Protein AF-A0A7W1VS12-F1 (afdb_monomer_lite)

Foldseek 3Di:
DQDAAEFEDPPQAAQRRVVSVLVVLLVLQVLQPDDFAAEEEDQLQNPNVQSNQVSDPPPHAYEYEDQLQAACADDPPGQGGSPSRPVQDDHDHDPRYHYFHRQCVVGVLVVCVVGVAAAREYEYERFAAVRLLSCCVRRVVSQAQFRKYKYQAQDDDPPSCHGNVVSVVVSCVVQQWDKDFHYDHNSRNMTMMGIHHRDD

Sequence (200 aa):
MHTVQMFATPNATPRNDKEGRNAMLDFALQQCGQPGLYLEFGVHQGGSINHISKQLPEGKIIHGFDSFEGLPDKWLFGRGAGHFSTGGQLPPVGDNVRLYKGWFSDTLPGFLAENPEPFSFVHIDCDLYVSTKQILDLAGDRLKAGTIIVFDEYFNYPGWEQHEYRAFKEFIAVTNRSYEYIGCAPRHFSVAVRLGDSGC

Structure (mmCIF, N/CA/C/O backbone):
data_AF-A0A7W1VS12-F1
#
_entry.id   AF-A0A7W1VS12-F1
#
loop_
_atom_site.group_PDB
_atom_site.id
_atom_site.type_symbol
_atom_site.label_atom_id
_atom_site.label_alt_id
_atom_site.label_comp_id
_atom_site.label_asym_id
_atom_site.label_entity_id
_atom_site.label_seq_id
_atom_site.pdbx_PDB_ins_code
_atom_site.Cartn_x
_atom_site.Cartn_y
_atom_site.Cartn_z
_atom_site.occupancy
_atom_site.B_iso_or_equiv
_atom_site.auth_seq_id
_atom_site.auth_comp_id
_atom_site.auth_asym_id
_atom_site.auth_atom_id
_atom_site.pdbx_PDB_model_num
ATOM 1 N N . MET A 1 1 ? -7.482 23.793 8.524 1.00 46.62 1 MET A N 1
ATOM 2 C CA . MET A 1 1 ? -6.591 23.354 7.433 1.00 46.62 1 MET A CA 1
ATOM 3 C C . MET A 1 1 ? -5.636 22.349 8.036 1.00 46.62 1 MET A C 1
ATOM 5 O O . MET A 1 1 ? -4.851 22.741 8.889 1.00 46.62 1 MET A O 1
ATOM 9 N N . HIS A 1 2 ? -5.770 21.070 7.702 1.00 62.59 2 HIS A N 1
ATOM 10 C CA . HIS A 1 2 ? -4.728 20.105 8.028 1.00 62.59 2 HIS A CA 1
ATOM 11 C C . HIS A 1 2 ? -3.614 20.249 6.992 1.00 62.59 2 HIS A C 1
ATOM 13 O O . HIS A 1 2 ? -3.878 20.358 5.794 1.00 62.59 2 HIS A O 1
ATOM 19 N N . THR A 1 3 ? -2.383 20.381 7.473 1.00 82.44 3 THR A N 1
ATOM 20 C CA . THR A 1 3 ? -1.202 20.562 6.631 1.00 82.44 3 THR A CA 1
ATOM 21 C C . THR A 1 3 ? -0.678 19.188 6.245 1.00 82.44 3 THR A C 1
ATOM 23 O O . THR A 1 3 ? -0.397 18.381 7.128 1.00 82.44 3 THR A O 1
ATOM 26 N N . VAL A 1 4 ? -0.516 18.934 4.945 1.00 92.56 4 VAL A N 1
ATOM 27 C CA . VAL A 1 4 ? 0.162 17.726 4.454 1.00 92.56 4 VAL A CA 1
ATOM 28 C C . VAL A 1 4 ? 1.615 17.760 4.923 1.00 92.56 4 VAL A C 1
ATOM 30 O O . VAL A 1 4 ? 2.337 18.714 4.618 1.00 92.56 4 VAL A O 1
ATOM 33 N N . GLN A 1 5 ? 2.059 16.739 5.656 1.00 95.50 5 GLN A N 1
ATOM 34 C CA . GLN A 1 5 ? 3.439 16.680 6.129 1.00 95.50 5 GLN A CA 1
ATOM 35 C C . GLN A 1 5 ? 4.382 16.231 5.005 1.00 95.50 5 GLN A C 1
ATOM 37 O O . GLN A 1 5 ? 4.168 15.198 4.374 1.00 95.50 5 GLN A O 1
ATOM 42 N N . MET A 1 6 ? 5.433 17.009 4.743 1.00 95.50 6 MET A N 1
ATOM 43 C CA . MET A 1 6 ? 6.419 16.687 3.708 1.00 95.50 6 MET A CA 1
ATOM 44 C C . MET A 1 6 ? 7.640 15.989 4.303 1.00 95.50 6 MET A C 1
ATOM 46 O O . MET A 1 6 ? 8.231 16.480 5.265 1.00 95.50 6 MET A O 1
ATOM 50 N N . PHE A 1 7 ? 8.054 14.892 3.675 1.00 95.88 7 PHE A N 1
ATOM 51 C CA . PHE A 1 7 ? 9.222 14.103 4.053 1.00 95.88 7 PHE A CA 1
ATOM 52 C C . PHE A 1 7 ? 10.222 14.092 2.898 1.00 95.88 7 PHE A C 1
ATOM 54 O O . PHE A 1 7 ? 10.015 13.435 1.880 1.00 95.88 7 PHE A O 1
ATOM 61 N N . ALA A 1 8 ? 11.295 14.866 3.026 1.00 94.25 8 ALA A N 1
ATOM 62 C CA . ALA A 1 8 ? 12.338 14.934 2.011 1.00 94.25 8 ALA A CA 1
ATOM 63 C C . ALA A 1 8 ? 13.707 15.062 2.675 1.00 94.25 8 ALA A C 1
ATOM 65 O O . ALA A 1 8 ? 13.989 16.072 3.328 1.00 94.25 8 ALA A O 1
ATOM 66 N N . THR A 1 9 ? 14.573 14.073 2.477 1.00 92.50 9 THR A N 1
ATOM 67 C CA . THR A 1 9 ? 15.946 14.131 2.977 1.00 92.50 9 THR A CA 1
ATOM 68 C C . THR A 1 9 ? 16.726 15.180 2.185 1.00 92.50 9 THR A C 1
ATOM 70 O O . THR A 1 9 ? 16.630 15.223 0.951 1.00 92.50 9 THR A O 1
ATOM 73 N N . PRO A 1 10 ? 17.514 16.059 2.831 1.00 89.06 10 PRO A N 1
ATOM 74 C CA . PRO A 1 10 ? 18.373 17.006 2.127 1.00 89.06 10 PRO A CA 1
ATOM 75 C C . PRO A 1 10 ? 19.280 16.303 1.106 1.00 89.06 10 PRO A C 1
ATOM 77 O O . PRO A 1 10 ? 19.861 15.265 1.392 1.00 89.06 10 PRO A O 1
ATOM 80 N N . ASN A 1 11 ? 19.409 16.869 -0.096 1.00 87.31 11 ASN A N 1
ATOM 81 C CA . ASN A 1 11 ? 20.264 16.369 -1.187 1.00 87.31 11 ASN A CA 1
ATOM 82 C C . ASN A 1 11 ? 19.901 15.006 -1.807 1.00 87.31 11 ASN A C 1
ATOM 84 O O . ASN A 1 11 ? 20.561 14.598 -2.763 1.00 87.31 11 ASN A O 1
ATOM 88 N N . ALA A 1 12 ? 18.851 14.320 -1.346 1.00 86.06 12 ALA A N 1
ATOM 89 C CA . ALA A 1 12 ? 18.351 13.135 -2.040 1.00 86.06 12 ALA A CA 1
ATOM 90 C C . ALA A 1 12 ? 17.904 13.484 -3.471 1.00 86.06 12 ALA A C 1
ATOM 92 O O . ALA A 1 12 ? 17.263 14.520 -3.690 1.00 86.06 12 ALA A O 1
ATOM 93 N N . THR A 1 13 ? 18.242 12.625 -4.434 1.00 85.31 13 THR A N 1
ATOM 94 C CA . THR A 1 13 ? 17.805 12.754 -5.830 1.00 85.31 13 THR A CA 1
ATOM 95 C C . THR A 1 13 ? 16.409 12.144 -6.016 1.00 85.31 13 THR A C 1
ATOM 97 O O . THR A 1 13 ? 16.005 11.295 -5.216 1.00 85.31 13 THR A O 1
ATOM 100 N N . PRO A 1 14 ? 15.645 12.559 -7.047 1.00 83.50 14 PRO A N 1
ATOM 101 C CA . PRO A 1 14 ? 14.337 11.969 -7.328 1.00 83.50 14 PRO A CA 1
ATOM 102 C C . PRO A 1 14 ? 14.403 10.439 -7.465 1.00 83.50 14 PRO A C 1
ATOM 104 O O . PRO A 1 14 ? 15.346 9.909 -8.051 1.00 83.50 14 PRO A O 1
ATOM 107 N N . ARG A 1 15 ? 13.395 9.754 -6.914 1.00 82.56 15 ARG A N 1
ATOM 108 C CA . ARG A 1 15 ? 13.249 8.294 -6.754 1.00 82.56 15 ARG A CA 1
ATOM 109 C C . ARG A 1 15 ? 14.283 7.611 -5.844 1.00 82.56 15 ARG A C 1
ATOM 111 O O . ARG A 1 15 ? 14.183 6.413 -5.623 1.00 82.56 15 ARG A O 1
ATOM 118 N N . ASN A 1 16 ? 15.243 8.337 -5.266 1.00 86.19 16 ASN A N 1
ATOM 119 C CA . ASN A 1 16 ? 16.302 7.746 -4.431 1.00 86.19 16 ASN A CA 1
ATOM 120 C C . ASN A 1 16 ? 16.259 8.195 -2.962 1.00 86.19 16 ASN A C 1
ATOM 122 O O . ASN A 1 16 ? 17.216 7.974 -2.221 1.00 86.19 16 ASN A O 1
ATOM 126 N N . ASP A 1 17 ? 15.161 8.806 -2.517 1.00 92.69 17 ASP A N 1
ATOM 127 C CA . ASP A 1 17 ? 14.997 9.270 -1.137 1.00 92.69 17 ASP A CA 1
ATOM 128 C C . ASP A 1 17 ? 14.364 8.210 -0.219 1.00 92.69 17 ASP A C 1
ATOM 130 O O . ASP A 1 17 ? 13.230 8.348 0.245 1.00 92.69 17 ASP A O 1
ATOM 134 N N . LYS A 1 18 ? 15.086 7.108 0.017 1.00 91.94 18 LYS A N 1
ATOM 135 C CA . LYS A 1 18 ? 14.589 6.010 0.868 1.00 91.94 18 LYS A CA 1
ATOM 136 C C . LYS A 1 18 ? 14.370 6.440 2.318 1.00 91.94 18 LYS A C 1
ATOM 138 O O . LYS A 1 18 ? 13.469 5.926 2.971 1.00 91.94 18 LYS A O 1
ATOM 143 N N . GLU A 1 19 ? 15.186 7.361 2.820 1.00 94.88 19 GLU A N 1
ATOM 144 C CA . GLU A 1 19 ? 15.065 7.885 4.181 1.00 94.88 19 GLU A CA 1
ATOM 145 C C . GLU A 1 19 ? 13.801 8.733 4.338 1.00 94.88 19 GLU A C 1
ATOM 147 O O . GLU A 1 19 ? 13.019 8.477 5.252 1.00 94.88 19 GLU A O 1
ATOM 152 N N . GLY A 1 20 ? 13.546 9.672 3.419 1.00 96.00 20 GLY A N 1
ATOM 153 C CA . GLY A 1 20 ? 12.312 10.457 3.407 1.00 96.00 20 GLY A CA 1
ATOM 154 C C . GLY A 1 20 ? 11.071 9.573 3.276 1.00 96.00 20 GLY A C 1
ATOM 155 O O . GLY A 1 20 ? 10.100 9.748 4.011 1.00 96.00 20 GLY A O 1
ATOM 156 N N . ARG A 1 21 ? 11.126 8.555 2.412 1.00 96.00 21 ARG A N 1
ATOM 157 C CA . ARG A 1 21 ? 10.067 7.546 2.294 1.00 96.00 21 ARG A CA 1
ATOM 158 C C . ARG A 1 21 ? 9.838 6.776 3.597 1.00 96.00 21 ARG A C 1
ATOM 160 O O . ARG A 1 21 ? 8.702 6.670 4.048 1.00 96.00 21 ARG A O 1
ATOM 167 N N . ASN A 1 22 ? 10.897 6.262 4.221 1.00 97.50 22 ASN A N 1
ATOM 168 C CA . ASN A 1 22 ? 10.801 5.523 5.482 1.00 97.50 22 ASN A CA 1
ATOM 169 C C . ASN A 1 22 ? 10.252 6.398 6.616 1.00 97.50 22 ASN A C 1
ATOM 171 O O . ASN A 1 22 ? 9.401 5.943 7.371 1.00 97.50 22 ASN A O 1
ATOM 175 N N . ALA A 1 23 ? 10.665 7.665 6.690 1.00 97.88 23 ALA A N 1
ATOM 176 C CA . ALA A 1 23 ? 10.124 8.616 7.656 1.00 97.88 23 ALA A CA 1
ATOM 177 C C . ALA A 1 23 ? 8.624 8.885 7.430 1.00 97.88 23 ALA A C 1
ATOM 179 O O . ALA A 1 23 ? 7.866 9.015 8.391 1.00 97.88 23 ALA A O 1
ATOM 180 N N . MET A 1 24 ? 8.174 8.928 6.170 1.00 97.75 24 MET A N 1
ATOM 181 C CA . MET A 1 24 ? 6.748 9.028 5.850 1.00 97.75 24 MET A CA 1
ATOM 182 C C . MET A 1 24 ? 5.983 7.758 6.251 1.00 97.75 24 MET A C 1
ATOM 184 O O . MET A 1 24 ? 4.877 7.871 6.776 1.00 97.75 24 MET A O 1
ATOM 188 N N . LEU A 1 25 ? 6.551 6.565 6.033 1.00 98.38 25 LEU A N 1
ATOM 189 C CA . LEU A 1 25 ? 5.959 5.296 6.479 1.00 98.38 25 LEU A CA 1
ATOM 190 C C . LEU A 1 25 ? 5.812 5.259 8.006 1.00 98.38 25 LEU A C 1
ATOM 192 O O . LEU A 1 25 ? 4.733 4.939 8.502 1.00 98.38 25 LEU A O 1
ATOM 196 N N . ASP A 1 26 ? 6.852 5.659 8.742 1.00 98.38 26 ASP A N 1
ATOM 197 C CA . ASP A 1 26 ? 6.825 5.753 10.207 1.00 98.38 26 ASP A CA 1
ATOM 198 C C . ASP A 1 26 ? 5.709 6.692 10.677 1.00 98.38 26 ASP A C 1
ATOM 200 O O . ASP A 1 26 ? 4.908 6.344 11.546 1.00 98.38 26 ASP A O 1
ATOM 204 N N . PHE A 1 27 ? 5.615 7.871 10.057 1.00 98.19 27 PHE A N 1
ATOM 205 C CA . PHE A 1 27 ? 4.543 8.819 10.329 1.00 98.19 27 PHE A CA 1
ATOM 206 C C . PHE A 1 27 ? 3.162 8.226 10.030 1.00 98.19 27 PHE A C 1
ATOM 208 O O . PHE A 1 27 ? 2.269 8.325 10.867 1.00 98.19 27 PHE A O 1
ATOM 215 N N . ALA A 1 28 ? 2.972 7.592 8.871 1.00 98.19 28 ALA A N 1
ATOM 216 C CA . ALA A 1 28 ? 1.695 7.007 8.474 1.00 98.19 28 ALA A CA 1
ATOM 217 C C . ALA A 1 28 ? 1.238 5.908 9.451 1.00 98.19 28 ALA A C 1
ATOM 219 O O . ALA A 1 28 ? 0.069 5.871 9.838 1.00 98.19 28 ALA A O 1
ATOM 220 N N . LEU A 1 29 ? 2.162 5.069 9.928 1.00 98.00 29 LEU A N 1
ATOM 221 C CA . LEU A 1 29 ? 1.879 4.061 10.954 1.00 98.00 29 LEU A CA 1
ATOM 222 C C . LEU A 1 29 ? 1.438 4.696 12.278 1.00 98.00 29 LEU A C 1
ATOM 224 O O . LEU A 1 29 ? 0.485 4.221 12.892 1.00 98.00 29 LEU A O 1
ATOM 228 N N . GLN A 1 30 ? 2.045 5.815 12.685 1.00 96.94 30 GLN A N 1
ATOM 229 C CA . GLN A 1 30 ? 1.621 6.567 13.876 1.00 96.94 30 GLN A CA 1
ATOM 230 C C . GLN A 1 30 ? 0.220 7.183 13.735 1.00 96.94 30 GLN A C 1
ATOM 232 O O . GLN A 1 30 ? -0.421 7.478 14.741 1.00 96.94 30 GLN A O 1
ATOM 237 N N . GLN A 1 31 ? -0.275 7.373 12.506 1.00 97.44 31 GLN A N 1
ATOM 238 C CA . GLN A 1 31 ? -1.636 7.862 12.259 1.00 97.44 31 GLN A CA 1
ATOM 239 C C . GLN A 1 31 ? -2.704 6.760 12.343 1.00 97.44 31 GLN A C 1
ATOM 241 O O . GLN A 1 31 ? -3.896 7.070 12.278 1.00 97.44 31 GLN A O 1
ATOM 246 N N . CYS A 1 32 ? -2.313 5.490 12.487 1.00 96.19 32 CYS A N 1
ATOM 247 C CA . CYS A 1 32 ? -3.244 4.372 12.605 1.00 96.19 32 CYS A CA 1
ATOM 248 C C . CYS A 1 32 ? -3.904 4.367 13.992 1.00 96.19 32 CYS A C 1
ATOM 250 O O . CYS A 1 32 ? -3.292 3.973 14.982 1.00 96.19 32 CYS A O 1
ATOM 252 N N . GLY A 1 33 ? -5.164 4.803 14.069 1.00 87.25 33 GLY A N 1
ATOM 253 C CA . GLY A 1 33 ? -5.911 4.900 15.333 1.00 87.25 33 GLY A CA 1
ATOM 254 C C . GLY A 1 33 ? -6.885 3.750 15.607 1.00 87.25 33 GLY A C 1
ATOM 255 O O . GLY A 1 33 ? -7.407 3.640 16.715 1.00 87.25 33 GLY A O 1
ATOM 256 N N . GLN A 1 34 ? -7.152 2.900 14.614 1.00 87.75 34 GLN A N 1
ATOM 257 C CA . GLN A 1 34 ? -8.193 1.871 14.683 1.00 87.75 34 GLN A CA 1
ATOM 258 C C . GLN A 1 34 ? -7.621 0.449 14.706 1.00 87.75 34 GLN A C 1
ATOM 260 O O . GLN A 1 34 ? -6.615 0.180 14.038 1.00 87.75 34 GLN A O 1
ATOM 265 N N . PRO A 1 35 ? -8.267 -0.494 15.417 1.00 92.94 35 PRO A N 1
ATOM 266 C CA . PRO A 1 35 ? -7.936 -1.906 15.307 1.00 92.94 35 PRO A CA 1
ATOM 267 C C . PRO A 1 35 ? -8.106 -2.395 13.868 1.00 92.94 35 PRO A C 1
ATOM 269 O O . PRO A 1 35 ? -9.075 -2.048 13.196 1.00 92.94 35 PRO A O 1
ATOM 272 N N . GLY A 1 36 ? -7.179 -3.226 13.410 1.00 96.56 36 GLY A N 1
ATOM 273 C CA . GLY A 1 36 ? -7.251 -3.823 12.087 1.00 96.56 36 GLY A CA 1
ATOM 274 C C . GLY A 1 36 ? -5.943 -4.476 11.674 1.00 96.56 36 GLY A C 1
ATOM 275 O O . GLY A 1 36 ? -5.005 -4.590 12.472 1.00 96.56 36 GLY A O 1
ATOM 276 N N . LEU A 1 37 ? -5.921 -4.899 10.417 1.00 98.31 37 LEU A N 1
ATOM 277 C CA . LEU A 1 37 ? -4.792 -5.567 9.780 1.00 98.31 37 LEU A CA 1
ATOM 278 C C . LEU A 1 37 ? -3.805 -4.549 9.187 1.00 98.31 37 LEU A C 1
ATOM 280 O O . LEU A 1 37 ? -4.192 -3.429 8.835 1.00 98.31 37 LEU A O 1
ATOM 284 N N . TYR A 1 38 ? -2.544 -4.968 9.068 1.00 98.69 38 TYR A N 1
ATOM 285 C CA . T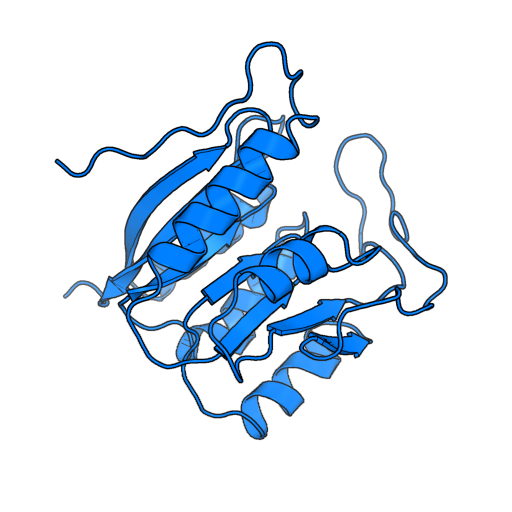YR A 1 38 ? -1.456 -4.229 8.423 1.00 98.69 38 TYR A CA 1
ATOM 286 C C . TYR A 1 38 ? -1.023 -5.004 7.183 1.00 98.69 38 TYR A C 1
ATOM 288 O O . TYR A 1 38 ? -0.701 -6.190 7.288 1.00 98.69 38 TYR A O 1
ATOM 296 N N . LEU A 1 39 ? -1.047 -4.359 6.019 1.00 98.75 39 LEU A N 1
ATOM 297 C CA . LEU A 1 39 ? -0.778 -5.017 4.744 1.00 98.75 39 LEU A CA 1
ATOM 298 C C . LEU A 1 39 ? 0.270 -4.258 3.930 1.00 98.75 39 LEU A C 1
ATOM 300 O O . LEU A 1 39 ? 0.293 -3.028 3.943 1.00 98.75 39 LEU A O 1
ATOM 304 N N . GLU A 1 40 ? 1.083 -5.001 3.185 1.00 98.81 40 GLU A N 1
ATOM 305 C CA . GLU A 1 40 ? 1.917 -4.495 2.093 1.00 98.81 40 GLU A CA 1
ATOM 306 C C . GLU A 1 40 ? 1.632 -5.296 0.815 1.00 98.81 40 GLU A C 1
ATOM 308 O O . GLU A 1 40 ? 1.571 -6.527 0.844 1.00 98.81 40 GLU A O 1
ATOM 313 N N . PHE A 1 41 ? 1.464 -4.594 -0.303 1.00 98.25 41 PHE A N 1
ATOM 314 C CA . PHE A 1 41 ? 1.280 -5.169 -1.631 1.00 98.25 41 PHE A CA 1
ATOM 315 C C . PHE A 1 41 ? 2.452 -4.772 -2.524 1.00 98.25 41 PHE A C 1
ATOM 317 O O . PHE A 1 41 ? 2.579 -3.597 -2.854 1.00 98.25 41 PHE A O 1
ATOM 324 N N . GLY A 1 42 ? 3.258 -5.754 -2.928 1.00 96.38 42 GLY A N 1
ATOM 325 C CA . GLY A 1 42 ? 4.576 -5.536 -3.524 1.00 96.38 42 GLY A CA 1
ATOM 326 C C . GLY A 1 42 ? 5.660 -5.509 -2.447 1.00 96.38 42 GLY A C 1
ATOM 327 O O . GLY A 1 42 ? 5.881 -4.507 -1.781 1.00 96.38 42 GLY A O 1
ATOM 328 N N . VAL A 1 43 ? 6.313 -6.652 -2.247 1.00 96.31 43 VAL A N 1
ATOM 329 C CA . VAL A 1 43 ? 7.303 -6.899 -1.188 1.00 96.31 43 VAL A CA 1
ATOM 330 C C . VAL A 1 43 ? 8.720 -6.970 -1.760 1.00 96.31 43 VAL A C 1
ATOM 332 O O . VAL A 1 43 ? 9.677 -6.519 -1.124 1.00 96.31 43 VAL A O 1
ATOM 335 N N . HIS A 1 44 ? 8.886 -7.554 -2.951 1.00 94.06 44 HIS A N 1
ATOM 336 C CA . HIS A 1 44 ? 10.169 -7.757 -3.623 1.00 94.06 44 HIS A CA 1
ATOM 337 C C . HIS A 1 44 ? 11.238 -8.367 -2.683 1.00 94.06 44 HIS A C 1
ATOM 339 O O . HIS A 1 44 ? 11.138 -9.525 -2.282 1.00 94.06 44 HIS A O 1
ATOM 345 N N . GLN A 1 45 ? 12.270 -7.600 -2.311 1.00 94.12 45 GLN A N 1
ATOM 346 C CA . GLN A 1 45 ? 13.365 -8.027 -1.424 1.00 94.12 45 GLN A CA 1
ATOM 347 C C . GLN A 1 45 ? 13.067 -7.822 0.074 1.00 94.12 45 GLN A C 1
ATOM 349 O O . GLN A 1 45 ? 13.944 -8.029 0.911 1.00 94.12 45 GLN A O 1
ATOM 354 N N . GLY A 1 46 ? 11.855 -7.393 0.429 1.00 96.31 46 GLY A N 1
ATOM 355 C CA . GLY A 1 46 ? 11.403 -7.234 1.810 1.00 96.31 46 GLY A CA 1
ATOM 356 C C . GLY A 1 46 ? 11.927 -5.983 2.520 1.00 96.31 46 GLY A C 1
ATOM 357 O O . GLY A 1 46 ? 11.919 -5.927 3.746 1.00 96.31 46 GLY A O 1
ATOM 358 N N . GLY A 1 47 ? 12.418 -4.977 1.792 1.00 96.81 47 GLY A N 1
ATOM 359 C CA . GLY A 1 47 ? 12.995 -3.772 2.398 1.00 96.81 47 GLY A CA 1
ATOM 360 C C . GLY A 1 47 ? 11.973 -2.935 3.177 1.00 96.81 47 GLY A C 1
ATOM 361 O O . GLY A 1 47 ? 12.211 -2.586 4.332 1.00 96.81 47 GLY A O 1
ATOM 362 N N . SER A 1 48 ? 10.835 -2.623 2.554 1.00 97.56 48 SER A N 1
ATOM 363 C CA . SER A 1 48 ? 9.719 -1.880 3.155 1.00 97.56 48 SER A CA 1
ATOM 364 C C . SER A 1 48 ? 8.982 -2.688 4.209 1.00 97.56 48 SER A C 1
ATOM 366 O O . SER A 1 48 ? 8.852 -2.192 5.326 1.00 97.56 48 SER A O 1
ATOM 368 N N . ILE A 1 49 ? 8.600 -3.938 3.924 1.00 98.62 49 ILE A N 1
ATOM 369 C CA . ILE A 1 49 ? 7.880 -4.757 4.907 1.00 98.62 49 ILE A CA 1
ATOM 370 C C . ILE A 1 49 ? 8.663 -4.935 6.208 1.00 98.62 49 ILE A C 1
ATOM 372 O O . ILE A 1 49 ? 8.083 -4.828 7.282 1.00 98.62 49 ILE A O 1
ATOM 376 N N . ASN A 1 50 ? 9.986 -5.137 6.134 1.00 98.56 50 ASN A N 1
ATOM 377 C CA . ASN A 1 50 ? 10.837 -5.261 7.319 1.00 98.56 50 ASN A CA 1
ATOM 378 C C . ASN A 1 50 ? 11.076 -3.923 8.022 1.00 98.56 50 ASN A C 1
ATOM 380 O O . ASN A 1 50 ? 11.418 -3.902 9.203 1.00 98.56 50 ASN A O 1
ATOM 384 N N . HIS A 1 51 ? 10.972 -2.804 7.303 1.00 98.44 51 HIS A N 1
ATOM 385 C CA . HIS A 1 51 ? 10.982 -1.482 7.922 1.00 98.44 51 HIS A CA 1
ATOM 386 C C . HIS A 1 51 ? 9.685 -1.272 8.704 1.00 98.44 51 HIS A C 1
ATOM 388 O O . HIS A 1 51 ? 9.737 -1.015 9.902 1.00 98.44 51 HIS A O 1
ATOM 394 N N . ILE A 1 52 ? 8.534 -1.489 8.062 1.00 98.50 52 ILE A N 1
ATOM 395 C CA . ILE A 1 52 ? 7.209 -1.369 8.678 1.00 98.50 52 ILE A CA 1
ATOM 396 C C . ILE A 1 52 ? 7.070 -2.313 9.875 1.00 98.50 52 ILE A C 1
ATOM 398 O O . ILE A 1 52 ? 6.609 -1.890 10.933 1.00 98.50 52 ILE A O 1
ATOM 402 N N . SER A 1 53 ? 7.503 -3.572 9.747 1.00 98.38 53 SER A N 1
ATOM 403 C CA . SER A 1 53 ? 7.335 -4.579 10.798 1.00 98.38 53 SER A CA 1
ATOM 404 C C . SER A 1 53 ? 8.011 -4.187 12.114 1.00 98.38 53 SER A C 1
ATOM 406 O O . SER A 1 53 ? 7.487 -4.496 13.181 1.00 98.38 53 SER A O 1
ATOM 408 N N . LYS A 1 54 ? 9.129 -3.453 12.067 1.00 98.00 54 LYS A N 1
ATOM 409 C CA . LYS A 1 54 ? 9.844 -2.964 13.260 1.00 98.00 54 LYS A CA 1
ATOM 410 C C . LYS A 1 54 ? 9.103 -1.857 14.005 1.00 98.00 54 LYS A C 1
ATOM 412 O O . LYS A 1 54 ? 9.383 -1.637 15.177 1.00 98.00 54 LYS A O 1
ATOM 417 N N . GLN A 1 55 ? 8.196 -1.167 13.323 1.00 97.50 55 GLN A N 1
ATOM 418 C CA . GLN A 1 55 ? 7.447 -0.031 13.858 1.00 97.50 55 GLN A CA 1
ATOM 419 C C . GLN A 1 55 ? 6.052 -0.423 14.340 1.00 97.50 55 GLN A C 1
ATOM 421 O O . GLN A 1 55 ? 5.328 0.406 14.894 1.00 97.50 55 GLN A O 1
ATOM 426 N N . LEU A 1 56 ? 5.645 -1.674 14.109 1.00 95.88 56 LEU A N 1
ATOM 427 C CA . LEU A 1 56 ? 4.346 -2.145 14.551 1.00 95.88 56 LEU A CA 1
ATOM 428 C C . LEU A 1 56 ? 4.288 -2.279 16.080 1.00 95.88 56 LEU A C 1
ATOM 430 O O . LEU A 1 56 ? 5.281 -2.655 16.705 1.00 95.88 56 LEU A O 1
ATOM 434 N N . PRO A 1 57 ? 3.112 -2.037 16.691 1.00 91.81 57 PRO A N 1
ATOM 435 C CA . PRO A 1 57 ? 2.898 -2.339 18.100 1.00 91.81 57 PRO A CA 1
ATOM 436 C C . PRO A 1 57 ? 3.193 -3.808 18.424 1.00 91.81 57 PRO A C 1
ATOM 438 O O . PRO A 1 57 ? 3.023 -4.692 17.580 1.00 91.81 57 PRO A O 1
ATOM 441 N N . GLU A 1 58 ? 3.571 -4.081 19.672 1.00 92.56 58 GLU A N 1
ATOM 442 C CA . GLU A 1 58 ? 3.844 -5.442 20.136 1.00 92.56 58 GLU A CA 1
ATOM 443 C C . GLU A 1 58 ? 2.668 -6.393 19.839 1.00 92.56 58 GLU A C 1
ATOM 445 O O . GLU A 1 58 ? 1.495 -6.056 20.025 1.00 92.56 58 GLU A O 1
ATOM 450 N N . GLY A 1 59 ? 2.986 -7.584 19.325 1.00 93.12 59 GLY A N 1
ATOM 451 C CA . GLY A 1 59 ? 2.001 -8.602 18.950 1.00 93.12 59 GLY A CA 1
ATOM 452 C C . GLY A 1 59 ? 1.282 -8.362 17.615 1.00 93.12 59 GLY A C 1
ATOM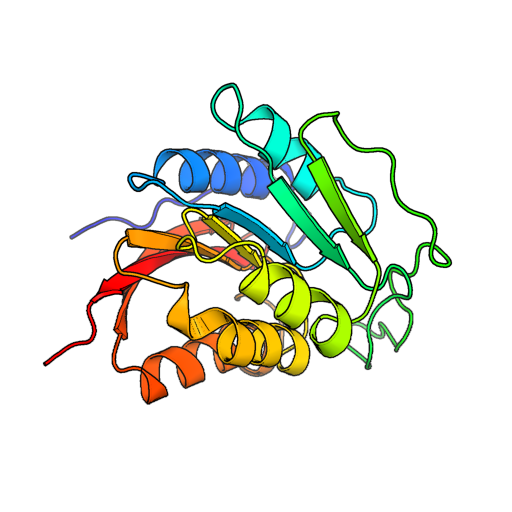 453 O O . GLY A 1 59 ? 0.476 -9.202 17.212 1.00 93.12 59 GLY A O 1
ATOM 454 N N . LYS A 1 60 ? 1.554 -7.259 16.904 1.00 96.06 60 LYS A N 1
ATOM 455 C CA . LYS A 1 60 ? 1.028 -7.031 15.549 1.00 96.06 60 LYS A CA 1
ATOM 456 C C . LYS A 1 60 ? 1.921 -7.655 14.480 1.00 96.06 60 LYS A C 1
ATOM 458 O O . LYS A 1 60 ? 3.139 -7.731 14.617 1.00 96.06 60 LYS A O 1
ATOM 463 N N . ILE A 1 61 ? 1.272 -8.088 13.402 1.00 97.94 61 ILE A N 1
ATOM 464 C CA . ILE A 1 61 ? 1.879 -8.739 12.240 1.00 97.94 61 ILE A CA 1
ATOM 465 C C . ILE A 1 61 ? 1.535 -7.916 10.999 1.00 97.94 61 ILE A C 1
ATOM 467 O O . ILE A 1 61 ? 0.414 -7.413 10.892 1.00 97.94 61 ILE A O 1
ATOM 471 N N . ILE A 1 62 ? 2.483 -7.807 10.066 1.00 98.69 62 ILE A N 1
ATOM 472 C CA . ILE A 1 62 ? 2.225 -7.310 8.710 1.00 98.69 62 ILE A CA 1
ATOM 473 C C . ILE A 1 62 ? 2.124 -8.471 7.717 1.00 98.69 62 ILE A C 1
ATOM 475 O O . ILE A 1 62 ? 2.918 -9.415 7.748 1.00 98.69 62 ILE A O 1
ATOM 479 N N . HIS A 1 63 ? 1.133 -8.386 6.834 1.00 98.75 63 HIS A N 1
ATOM 480 C CA . HIS A 1 63 ? 0.862 -9.358 5.781 1.00 98.75 63 HIS A CA 1
ATOM 481 C C . HIS A 1 63 ? 1.351 -8.808 4.438 1.00 98.75 63 HIS A C 1
ATOM 483 O O . HIS A 1 63 ? 0.842 -7.797 3.959 1.00 98.75 63 HIS A O 1
ATOM 489 N N . GLY A 1 64 ? 2.355 -9.455 3.852 1.00 98.62 64 GLY A N 1
ATOM 490 C CA . GLY A 1 64 ? 2.954 -9.071 2.577 1.00 98.62 64 GLY A CA 1
ATOM 491 C C . GLY A 1 64 ? 2.459 -9.943 1.434 1.00 98.62 64 GLY A C 1
ATOM 492 O O . GLY A 1 64 ? 2.580 -11.164 1.510 1.00 98.62 64 GLY A O 1
ATOM 493 N N . PHE A 1 65 ? 1.950 -9.331 0.372 1.00 98.31 65 PHE A N 1
ATOM 494 C CA . PHE A 1 65 ? 1.488 -10.016 -0.834 1.00 98.31 65 PHE A CA 1
ATOM 495 C C . PHE A 1 65 ? 2.410 -9.677 -1.998 1.00 98.31 65 PHE A C 1
ATOM 497 O O . PHE A 1 65 ? 2.646 -8.502 -2.281 1.00 98.31 65 PHE A O 1
ATOM 504 N N . ASP A 1 66 ? 2.909 -10.696 -2.690 1.00 96.12 66 ASP A N 1
ATOM 505 C CA . ASP A 1 66 ? 3.735 -10.526 -3.886 1.00 96.12 66 ASP A CA 1
ATOM 506 C C . ASP A 1 66 ? 3.723 -11.818 -4.716 1.00 96.12 66 ASP A C 1
ATOM 508 O O . ASP A 1 66 ? 3.652 -12.924 -4.172 1.00 96.12 66 ASP A O 1
ATOM 512 N N . SER A 1 67 ? 3.830 -11.701 -6.040 1.00 92.62 67 SER A N 1
ATOM 513 C CA . SER A 1 67 ? 4.029 -12.870 -6.899 1.00 92.62 67 SER A CA 1
ATOM 514 C C . SER A 1 67 ? 5.416 -13.485 -6.681 1.00 92.62 67 SER A C 1
ATOM 516 O O . SER A 1 67 ? 5.588 -14.698 -6.808 1.00 92.62 67 SER A O 1
ATOM 518 N N . PHE A 1 68 ? 6.411 -12.653 -6.347 1.00 91.44 68 PHE A N 1
ATOM 519 C CA . PHE A 1 68 ? 7.850 -12.931 -6.388 1.00 91.44 68 PHE A CA 1
ATOM 520 C C . PHE A 1 68 ? 8.349 -13.348 -7.784 1.00 91.44 68 PHE A C 1
ATOM 522 O O . PHE A 1 68 ? 9.495 -13.772 -7.961 1.00 91.44 68 PHE A O 1
ATOM 529 N N . GLU A 1 69 ? 7.492 -13.196 -8.793 1.00 83.75 69 GLU A N 1
ATOM 530 C CA . GLU A 1 69 ? 7.739 -13.497 -10.202 1.00 83.75 69 GLU A CA 1
ATOM 531 C C . GLU A 1 69 ? 7.965 -12.219 -11.025 1.00 83.75 69 GLU A C 1
ATOM 533 O O . GLU A 1 69 ? 8.339 -12.298 -12.194 1.00 83.75 69 GLU A O 1
ATOM 538 N N . GLY A 1 70 ? 7.843 -11.048 -10.389 1.00 78.94 70 GLY A N 1
ATOM 539 C CA . GLY A 1 70 ? 8.001 -9.732 -10.997 1.00 78.94 70 GLY A CA 1
ATOM 540 C C . GLY A 1 70 ? 6.690 -9.177 -11.555 1.00 78.94 70 GLY A C 1
ATOM 541 O O . GLY A 1 70 ? 5.609 -9.724 -11.325 1.00 78.94 70 GLY A O 1
ATOM 542 N N . LEU A 1 71 ? 6.790 -8.062 -12.283 1.00 74.00 71 LEU A N 1
ATOM 543 C CA . LEU A 1 71 ? 5.625 -7.357 -12.820 1.00 74.00 71 LEU A CA 1
ATOM 544 C C . LEU A 1 71 ? 4.822 -8.221 -13.815 1.00 74.00 71 LEU A C 1
ATOM 546 O O . LEU A 1 71 ? 5.431 -8.876 -14.669 1.00 74.00 71 LEU A O 1
ATOM 550 N N . PRO A 1 72 ? 3.475 -8.171 -13.778 1.00 68.75 72 PRO A N 1
ATOM 551 C CA . PRO A 1 72 ? 2.623 -8.893 -14.726 1.00 68.75 72 PRO A CA 1
ATOM 552 C C . PRO A 1 72 ? 2.667 -8.301 -16.143 1.00 68.75 72 PRO A C 1
ATOM 554 O O . PRO A 1 72 ? 2.425 -9.014 -17.113 1.00 68.75 72 PRO A O 1
ATOM 557 N N . ASP A 1 73 ? 2.980 -7.009 -16.274 1.00 63.38 73 ASP A N 1
ATOM 558 C CA . ASP A 1 73 ? 3.042 -6.301 -17.554 1.00 63.38 73 ASP A CA 1
ATOM 559 C C . ASP A 1 73 ? 4.168 -5.250 -17.555 1.00 63.38 73 ASP A C 1
ATOM 561 O O . ASP A 1 73 ? 4.824 -5.001 -16.541 1.00 63.38 73 ASP A O 1
ATOM 565 N N . LYS A 1 74 ? 4.422 -4.642 -18.715 1.00 69.06 74 LYS A N 1
ATOM 566 C CA . LYS A 1 74 ? 5.413 -3.583 -18.902 1.00 69.06 74 LYS A CA 1
ATOM 567 C C . LYS A 1 74 ? 5.050 -2.336 -18.098 1.00 69.06 74 LYS A C 1
ATOM 569 O O . LYS A 1 74 ? 3.910 -1.878 -18.092 1.00 69.06 74 LYS A O 1
ATOM 574 N N . TRP A 1 75 ? 6.075 -1.721 -17.531 1.00 63.44 75 TRP A N 1
ATOM 575 C CA . TRP A 1 75 ? 6.020 -0.443 -16.840 1.00 63.44 75 TRP A CA 1
ATOM 576 C C . TRP A 1 75 ? 6.979 0.590 -17.465 1.00 63.44 75 TRP A C 1
ATOM 578 O O . TRP A 1 75 ? 7.687 0.326 -18.443 1.00 63.44 75 TRP A O 1
ATOM 588 N N . LEU A 1 76 ? 6.979 1.805 -16.910 1.00 59.09 76 LEU A N 1
ATOM 589 C CA . LEU A 1 76 ? 7.817 2.929 -17.318 1.00 59.09 76 LEU A CA 1
ATOM 590 C C . LEU A 1 76 ? 9.317 2.627 -17.161 1.00 59.09 76 LEU A C 1
ATOM 592 O O . LEU A 1 76 ? 9.740 1.747 -16.408 1.00 59.09 76 LEU A O 1
ATOM 596 N N . PHE A 1 77 ? 10.133 3.400 -17.883 1.00 56.94 77 PHE A N 1
ATOM 597 C CA . PHE A 1 77 ? 11.602 3.298 -17.917 1.00 56.94 77 PHE A CA 1
ATOM 598 C C . PHE A 1 77 ? 12.156 1.989 -18.509 1.00 56.94 77 PHE A C 1
ATOM 600 O O . PHE A 1 77 ? 13.272 1.585 -18.196 1.00 56.94 77 PHE A O 1
ATOM 607 N N . GLY A 1 78 ? 11.399 1.327 -19.392 1.00 54.19 78 GLY A N 1
ATOM 608 C CA . GLY A 1 78 ? 11.857 0.113 -20.080 1.00 54.19 78 GLY A CA 1
ATOM 609 C C . GLY A 1 78 ? 11.812 -1.151 -19.218 1.00 54.19 78 GLY A C 1
ATOM 610 O O . GLY A 1 78 ? 12.376 -2.175 -19.604 1.00 54.19 78 GLY A O 1
ATOM 611 N N . ARG A 1 79 ? 11.135 -1.100 -18.065 1.00 61.34 79 ARG A N 1
ATOM 612 C CA . ARG A 1 79 ? 10.921 -2.257 -17.193 1.00 61.34 79 ARG A CA 1
ATOM 613 C C . ARG A 1 79 ? 9.803 -3.121 -17.769 1.00 61.34 79 ARG A C 1
ATOM 615 O O . ARG A 1 79 ? 8.653 -2.708 -17.813 1.00 61.34 79 ARG A O 1
ATOM 622 N N . GLY A 1 80 ? 10.156 -4.289 -18.298 1.00 59.97 80 GLY A N 1
ATOM 623 C CA . GLY A 1 80 ? 9.197 -5.231 -18.876 1.00 59.97 80 GLY A CA 1
ATOM 624 C C . GLY A 1 80 ? 8.537 -6.145 -17.843 1.00 59.97 80 GLY A C 1
ATOM 625 O O . GLY A 1 80 ? 8.897 -6.124 -16.667 1.00 59.97 80 GLY A O 1
ATOM 626 N N . ALA A 1 81 ? 7.619 -6.994 -18.309 1.00 60.78 81 ALA A N 1
ATOM 627 C CA . ALA A 1 81 ? 7.095 -8.105 -17.517 1.00 60.78 81 ALA A CA 1
ATOM 628 C C . ALA A 1 81 ? 8.244 -8.945 -16.918 1.00 60.78 81 ALA A C 1
ATOM 630 O O . ALA A 1 81 ? 9.270 -9.157 -17.572 1.00 60.78 81 ALA A O 1
ATOM 631 N N . GLY A 1 82 ? 8.090 -9.383 -15.667 1.00 59.09 82 GLY A N 1
ATOM 632 C CA . GLY A 1 82 ? 9.113 -10.113 -14.909 1.00 59.09 82 GLY A CA 1
ATOM 633 C C . GLY A 1 82 ? 10.218 -9.245 -14.289 1.00 59.09 82 GLY A C 1
ATOM 634 O O . GLY A 1 82 ? 11.078 -9.762 -13.572 1.00 59.09 82 GLY A O 1
ATOM 635 N N . HIS A 1 83 ? 10.221 -7.925 -14.509 1.00 67.44 83 HIS A N 1
ATOM 636 C CA . HIS A 1 83 ? 11.106 -7.033 -13.757 1.00 67.44 83 HIS A CA 1
ATOM 637 C C . HIS A 1 83 ? 10.759 -7.088 -12.257 1.00 67.44 83 HIS A C 1
ATOM 639 O O . HIS A 1 83 ? 9.586 -7.214 -11.912 1.00 67.44 83 HIS A O 1
ATOM 645 N N . PHE A 1 84 ? 11.777 -7.031 -11.387 1.00 72.94 84 PHE A N 1
ATOM 646 C CA . PHE A 1 84 ? 11.694 -7.289 -9.933 1.00 72.94 84 PHE A CA 1
ATOM 647 C C . PHE A 1 84 ? 11.406 -8.741 -9.507 1.00 72.94 84 PHE A C 1
ATOM 649 O O . PHE A 1 84 ? 11.149 -8.998 -8.334 1.00 72.94 84 PHE A O 1
ATOM 656 N N . SER A 1 85 ? 11.495 -9.718 -10.414 1.00 81.00 85 SER A N 1
ATOM 657 C CA . SER A 1 85 ? 11.441 -11.131 -10.022 1.00 81.00 85 SER A CA 1
ATOM 658 C C . SER A 1 85 ? 12.594 -11.499 -9.081 1.00 81.00 85 SER A C 1
ATOM 660 O O . SER A 1 85 ? 13.757 -11.207 -9.364 1.00 81.00 85 SER A O 1
ATOM 662 N N . THR A 1 86 ? 12.287 -12.215 -7.999 1.00 76.00 86 THR A N 1
ATOM 663 C CA . THR A 1 86 ? 13.285 -12.897 -7.156 1.00 76.00 86 THR A CA 1
ATOM 664 C C . THR A 1 86 ? 13.455 -14.365 -7.568 1.00 76.00 86 THR A C 1
ATOM 666 O O . THR A 1 86 ? 14.013 -15.169 -6.821 1.00 76.00 86 THR A O 1
ATOM 669 N N . GLY A 1 87 ? 12.935 -14.755 -8.741 1.00 78.56 87 GLY A N 1
ATOM 670 C CA . GLY A 1 87 ? 12.854 -16.156 -9.158 1.00 78.56 87 GLY A CA 1
ATOM 671 C C . GLY A 1 87 ? 11.892 -16.970 -8.287 1.00 78.56 87 GLY A C 1
ATOM 672 O O . GLY A 1 87 ? 12.103 -18.164 -8.074 1.00 78.56 87 GLY A O 1
ATOM 673 N N . GLY A 1 88 ? 10.877 -16.315 -7.714 1.00 82.44 88 GLY A N 1
ATOM 674 C CA . GLY A 1 88 ? 9.926 -16.926 -6.794 1.00 82.44 88 GLY A CA 1
ATOM 675 C C . GLY A 1 88 ? 10.493 -17.225 -5.402 1.00 82.44 88 GLY A C 1
ATOM 676 O O . GLY A 1 88 ? 9.841 -17.948 -4.645 1.00 82.44 88 GLY A O 1
ATOM 677 N N . GLN A 1 89 ? 11.687 -16.730 -5.067 1.00 88.31 89 GLN A N 1
ATOM 678 C CA . GLN A 1 89 ? 12.287 -16.906 -3.746 1.00 88.31 89 GLN A CA 1
ATOM 679 C C . GLN A 1 89 ? 11.747 -15.863 -2.771 1.00 88.31 89 GLN A C 1
ATOM 681 O O . GLN A 1 89 ? 11.735 -14.667 -3.068 1.00 88.31 89 GLN A O 1
ATOM 686 N N . LEU A 1 90 ? 11.324 -16.318 -1.594 1.00 93.69 90 LEU A N 1
ATOM 687 C CA . LEU A 1 90 ? 10.876 -15.424 -0.533 1.00 93.69 90 LEU A CA 1
ATOM 688 C C . LEU A 1 90 ? 12.083 -14.715 0.100 1.00 93.69 90 LEU A C 1
ATOM 690 O O . LEU A 1 90 ? 13.084 -15.378 0.389 1.00 93.69 90 LEU A O 1
ATOM 694 N N . PRO A 1 91 ? 12.015 -13.393 0.333 1.00 95.44 91 PRO A N 1
ATOM 695 C CA . PRO A 1 91 ? 13.075 -12.675 1.021 1.00 95.44 91 PRO A CA 1
ATOM 696 C C . PRO A 1 91 ? 13.128 -13.055 2.509 1.00 95.44 91 PRO A C 1
ATOM 698 O O . PRO A 1 91 ? 12.116 -13.466 3.085 1.00 95.44 91 PRO A O 1
ATOM 701 N N . PRO A 1 92 ? 14.284 -12.874 3.169 1.00 96.50 92 PRO A N 1
ATOM 702 C CA . PRO A 1 92 ? 14.347 -12.945 4.620 1.00 96.50 92 PRO A CA 1
ATOM 703 C C . PRO A 1 92 ? 13.503 -11.819 5.230 1.00 96.50 92 PRO A C 1
ATOM 705 O O . PRO A 1 92 ? 13.635 -10.646 4.864 1.00 96.50 92 PRO A O 1
ATOM 708 N N . VAL A 1 93 ? 12.645 -12.174 6.182 1.00 98.12 93 VAL A N 1
ATOM 709 C CA . VAL A 1 93 ? 11.762 -11.233 6.875 1.00 98.12 93 VAL A CA 1
ATOM 710 C C . VAL A 1 93 ? 11.769 -11.468 8.380 1.00 98.12 93 VAL A C 1
ATOM 712 O O . VAL A 1 93 ? 12.185 -12.529 8.840 1.00 98.12 93 VAL A O 1
ATOM 715 N N . GLY A 1 94 ? 11.352 -10.458 9.145 1.00 96.94 94 GLY A N 1
ATOM 716 C CA . GLY A 1 94 ? 11.197 -10.577 10.595 1.00 96.94 94 GLY A CA 1
ATOM 717 C C . GLY A 1 94 ? 10.083 -11.550 10.998 1.00 96.94 94 GLY A C 1
ATOM 718 O O . GLY A 1 94 ? 9.156 -11.802 10.232 1.00 96.94 94 GLY A O 1
ATOM 719 N N . ASP A 1 95 ? 10.140 -12.045 12.236 1.00 97.56 95 ASP A N 1
ATOM 720 C CA . ASP A 1 95 ? 9.198 -13.049 12.765 1.00 97.56 95 ASP A CA 1
ATOM 721 C C . ASP A 1 95 ? 7.734 -12.572 12.793 1.00 97.56 95 ASP A C 1
ATOM 723 O O . ASP A 1 95 ? 6.801 -13.374 12.821 1.00 97.56 95 ASP A O 1
ATOM 727 N N . ASN A 1 96 ? 7.518 -11.255 12.775 1.00 98.25 96 ASN A N 1
ATOM 728 C CA . ASN A 1 96 ? 6.204 -10.620 12.726 1.00 98.25 96 ASN A CA 1
ATOM 729 C C . ASN A 1 96 ? 5.759 -10.246 11.300 1.00 98.25 96 ASN A C 1
ATOM 731 O O . ASN A 1 96 ? 4.937 -9.345 11.112 1.00 98.25 96 ASN A O 1
ATOM 735 N N . VAL A 1 97 ? 6.284 -10.945 10.294 1.00 98.62 97 VAL A N 1
ATOM 736 C CA . VAL A 1 97 ? 5.896 -10.812 8.889 1.00 98.62 97 VAL A CA 1
ATOM 737 C C . VAL A 1 97 ? 5.326 -12.134 8.385 1.00 98.62 97 VAL A C 1
ATOM 739 O O . VAL A 1 97 ? 5.907 -13.198 8.589 1.00 98.62 97 VAL A O 1
ATOM 742 N N . ARG A 1 98 ? 4.191 -12.076 7.681 1.00 98.56 98 ARG A N 1
ATOM 743 C CA . ARG A 1 98 ? 3.624 -13.220 6.951 1.00 98.56 98 ARG A CA 1
ATOM 744 C C . ARG A 1 98 ? 3.586 -12.910 5.465 1.00 98.56 98 ARG A C 1
ATOM 746 O O . ARG A 1 98 ? 2.994 -11.911 5.072 1.00 98.56 98 ARG A O 1
ATOM 753 N N . LEU A 1 99 ? 4.200 -13.766 4.651 1.00 98.50 99 LEU A N 1
ATOM 754 C CA . LEU A 1 99 ? 4.260 -13.595 3.200 1.00 98.50 99 LEU A CA 1
ATOM 755 C C . LEU A 1 99 ? 3.270 -14.519 2.491 1.00 98.50 99 LEU A C 1
ATOM 757 O O . LEU A 1 99 ? 3.204 -15.713 2.780 1.00 98.50 99 LEU A O 1
ATOM 761 N N . TYR A 1 100 ? 2.557 -13.959 1.523 1.00 97.88 100 TYR A N 1
ATOM 762 C CA . TYR A 1 100 ? 1.596 -14.639 0.667 1.00 97.88 100 TYR A CA 1
ATOM 763 C C . TYR A 1 100 ? 2.125 -14.582 -0.762 1.00 97.88 100 TYR A C 1
ATOM 765 O O . TYR A 1 100 ? 2.059 -13.547 -1.424 1.00 97.88 100 TYR A O 1
ATOM 773 N N . LYS A 1 101 ? 2.700 -15.702 -1.208 1.00 96.69 101 LYS A N 1
ATOM 774 C CA . LYS A 1 101 ? 3.253 -15.838 -2.555 1.00 96.69 101 LYS A CA 1
ATOM 775 C C . LYS A 1 101 ? 2.158 -16.162 -3.561 1.00 96.69 101 LYS A C 1
ATOM 777 O O . LYS A 1 101 ? 1.506 -17.197 -3.440 1.00 96.69 101 LYS A O 1
ATOM 782 N N . GLY A 1 102 ? 2.039 -15.329 -4.584 1.00 94.19 102 GLY A N 1
ATOM 783 C CA . GLY A 1 102 ? 1.147 -15.529 -5.722 1.00 94.19 102 GLY A CA 1
ATOM 784 C C . GLY A 1 102 ? 0.546 -14.214 -6.204 1.00 94.19 102 GLY A C 1
ATOM 785 O O . GLY A 1 102 ? 0.758 -13.158 -5.609 1.00 94.19 102 GLY A O 1
ATOM 786 N N . TRP A 1 103 ? -0.217 -14.271 -7.292 1.00 93.31 103 TRP A N 1
ATOM 787 C CA . TRP A 1 103 ? -0.941 -13.100 -7.780 1.00 93.31 103 TRP A CA 1
ATOM 788 C C . TRP A 1 103 ? -1.995 -12.654 -6.762 1.00 93.31 103 TRP A C 1
ATOM 790 O O . TRP A 1 103 ? -2.535 -13.470 -6.006 1.00 93.31 103 TRP A O 1
ATOM 800 N N . PHE A 1 104 ? -2.316 -11.357 -6.735 1.00 94.69 104 PHE A N 1
ATOM 801 C CA . PHE A 1 104 ? -3.306 -10.833 -5.788 1.00 94.69 104 PHE A CA 1
ATOM 802 C C . PHE A 1 104 ? -4.683 -11.479 -5.987 1.00 94.69 104 PHE A C 1
ATOM 804 O O . PHE A 1 104 ? -5.349 -11.778 -5.001 1.00 94.69 104 PHE A O 1
ATOM 811 N N . SER A 1 105 ? -5.070 -11.789 -7.231 1.00 93.75 105 SER A N 1
ATOM 812 C CA . SER A 1 105 ? -6.287 -12.552 -7.553 1.00 93.75 105 SER A CA 1
ATOM 813 C C . SER A 1 105 ? -6.363 -13.921 -6.882 1.00 93.75 105 SER A C 1
ATOM 815 O O . SER A 1 105 ? -7.461 -14.394 -6.598 1.00 93.75 105 SER A O 1
ATOM 817 N N . ASP A 1 106 ? -5.216 -14.545 -6.631 1.00 94.44 106 ASP A N 1
ATOM 818 C CA . ASP A 1 106 ? -5.141 -15.929 -6.165 1.00 94.44 106 ASP A CA 1
ATOM 819 C C . ASP A 1 106 ? -4.984 -15.990 -4.642 1.00 94.44 106 ASP A C 1
ATOM 821 O O . ASP A 1 106 ? -5.453 -16.922 -3.993 1.00 94.44 106 ASP A O 1
ATOM 825 N N . THR A 1 107 ? -4.330 -14.984 -4.060 1.00 97.31 107 THR A N 1
ATOM 826 C CA . THR A 1 107 ? -3.927 -14.979 -2.646 1.00 97.31 107 THR A CA 1
ATOM 827 C C . THR A 1 107 ? -4.835 -14.128 -1.763 1.00 97.31 107 THR A C 1
ATOM 829 O O . THR A 1 107 ? -5.172 -14.532 -0.647 1.00 97.31 107 THR A O 1
ATOM 832 N N . LEU A 1 108 ? -5.269 -12.962 -2.249 1.00 97.56 108 LEU A N 1
ATOM 833 C CA . LEU A 1 108 ? -6.021 -12.003 -1.446 1.00 97.56 108 LEU A CA 1
ATOM 834 C C . LEU A 1 108 ? -7.435 -12.497 -1.081 1.00 97.56 108 LEU A C 1
ATOM 836 O O . LEU A 1 108 ? -7.809 -12.341 0.081 1.00 97.56 108 LEU A O 1
ATOM 840 N N . PRO A 1 109 ? -8.222 -13.141 -1.972 1.00 97.88 109 PRO A N 1
ATOM 841 C CA . PRO A 1 109 ? -9.567 -13.602 -1.614 1.00 97.88 109 PRO A CA 1
ATOM 842 C C . PRO A 1 109 ? -9.587 -14.623 -0.470 1.00 97.88 109 PRO A C 1
ATOM 844 O O . PRO A 1 109 ? -10.407 -14.504 0.439 1.00 97.88 109 PRO A O 1
ATOM 847 N N . GLY A 1 110 ? -8.669 -15.598 -0.485 1.00 97.88 110 GLY A N 1
ATOM 848 C CA . GLY A 1 110 ? -8.548 -16.588 0.590 1.00 97.88 110 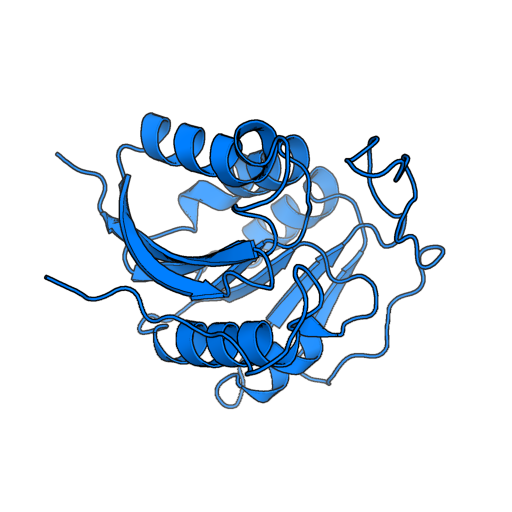GLY A CA 1
ATOM 849 C C . GLY A 1 110 ? -8.173 -15.934 1.918 1.00 97.88 110 GLY A C 1
ATOM 850 O O . GLY A 1 110 ? -8.831 -16.159 2.932 1.00 97.88 110 GLY A O 1
ATOM 851 N N . PHE A 1 111 ? -7.195 -15.024 1.890 1.00 98.44 111 PHE A N 1
ATOM 852 C CA . PHE A 1 111 ? -6.815 -14.243 3.064 1.00 98.44 111 PHE A CA 1
ATOM 853 C C . PHE A 1 111 ? -7.993 -13.444 3.646 1.00 98.44 111 PHE A C 1
ATOM 855 O O . PHE A 1 111 ? -8.226 -13.483 4.853 1.00 98.44 111 PHE A O 1
ATOM 862 N N . LEU A 1 112 ? -8.759 -12.751 2.800 1.00 98.25 112 LEU A N 1
ATOM 863 C CA . LEU A 1 112 ? -9.911 -11.938 3.210 1.00 98.25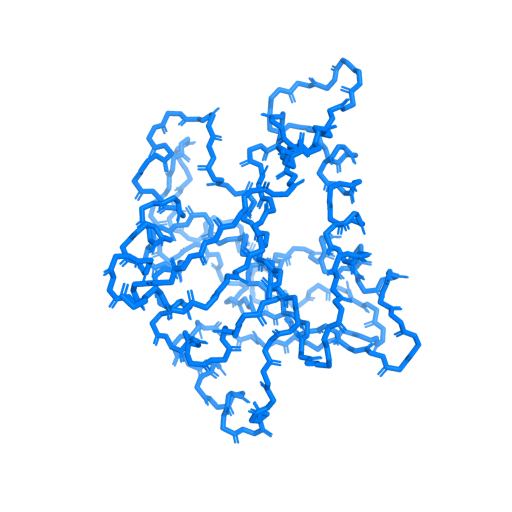 112 LEU A CA 1
ATOM 864 C C . LEU A 1 112 ? -11.067 -12.758 3.801 1.00 98.25 112 LEU A C 1
ATOM 866 O O . LEU A 1 112 ? -11.863 -12.212 4.574 1.00 98.25 112 LEU A O 1
ATOM 870 N N . ALA A 1 113 ? -11.188 -14.030 3.412 1.00 97.75 113 ALA A N 1
ATOM 871 C CA . ALA A 1 113 ? -12.171 -14.958 3.963 1.00 97.75 113 ALA A CA 1
ATOM 872 C C . ALA A 1 113 ? -11.781 -15.432 5.371 1.00 97.75 113 ALA A C 1
ATOM 874 O O . ALA A 1 113 ? -12.645 -15.569 6.234 1.00 97.75 113 ALA A O 1
ATOM 875 N N . GLU A 1 114 ? -10.486 -15.645 5.610 1.00 97.94 114 GLU A N 1
ATOM 876 C CA . GLU A 1 114 ? -9.948 -16.078 6.906 1.00 97.94 114 GLU A CA 1
ATOM 877 C C . GLU A 1 114 ? -9.773 -14.925 7.907 1.00 97.94 114 GLU A C 1
ATOM 879 O O . GLU A 1 114 ? -9.778 -15.159 9.113 1.00 97.94 114 GLU A O 1
ATOM 884 N N . ASN A 1 115 ? -9.636 -13.687 7.418 1.00 97.69 115 ASN A N 1
ATOM 885 C CA . ASN A 1 115 ? -9.347 -12.495 8.220 1.00 97.69 115 ASN A CA 1
ATOM 886 C C . ASN A 1 115 ? -10.415 -11.413 7.936 1.00 97.69 115 ASN A C 1
ATOM 888 O O . ASN A 1 115 ? -10.237 -10.569 7.047 1.00 97.69 115 ASN A O 1
ATOM 892 N N . PRO A 1 116 ? -11.580 -11.458 8.616 1.00 96.25 116 PRO A N 1
ATOM 893 C CA . PRO A 1 116 ? -12.703 -10.553 8.355 1.00 96.25 116 PRO A CA 1
ATOM 894 C C . PRO A 1 116 ? -12.492 -9.117 8.870 1.00 96.25 116 PRO A C 1
ATOM 896 O O . PRO A 1 116 ? -13.318 -8.244 8.590 1.00 96.25 116 PRO A O 1
ATOM 899 N N . GLU A 1 117 ? -11.430 -8.859 9.632 1.00 97.38 117 GLU A N 1
ATOM 900 C CA . GLU A 1 117 ? -11.130 -7.567 10.243 1.00 97.38 117 GLU A CA 1
ATOM 901 C C . GLU A 1 117 ? -10.917 -6.445 9.207 1.00 97.38 117 GLU A C 1
ATOM 903 O O . GLU A 1 117 ? -10.428 -6.686 8.099 1.00 97.38 117 GLU A O 1
ATOM 908 N N . PRO A 1 118 ? -11.247 -5.183 9.548 1.00 97.62 118 PRO A N 1
ATOM 909 C CA . PRO A 1 118 ? -10.933 -4.045 8.693 1.00 97.62 118 PRO A CA 1
ATOM 910 C C . PRO A 1 118 ? -9.421 -3.814 8.598 1.00 97.62 118 PRO A C 1
ATOM 912 O O . PRO A 1 118 ? -8.628 -4.285 9.418 1.00 97.62 118 PRO A O 1
ATOM 915 N N . PHE A 1 119 ? -9.015 -3.021 7.612 1.00 97.94 119 PHE A N 1
ATOM 916 C CA . PHE A 1 119 ? -7.621 -2.627 7.458 1.00 97.94 119 PHE A CA 1
ATOM 917 C C . PHE A 1 119 ? -7.328 -1.374 8.286 1.00 97.94 119 PHE A C 1
ATOM 919 O O . PHE A 1 119 ? -8.038 -0.367 8.206 1.00 97.94 119 PHE A O 1
ATOM 926 N N . SER A 1 120 ? -6.268 -1.438 9.090 1.00 97.94 120 SER A N 1
ATOM 927 C CA . SER A 1 120 ? -5.746 -0.276 9.814 1.00 97.94 120 SER A CA 1
ATOM 928 C C . SER A 1 120 ? -4.759 0.485 8.930 1.00 97.94 120 SER A C 1
ATOM 930 O O . SER A 1 120 ? -4.886 1.696 8.751 1.00 97.94 120 SER A O 1
ATOM 932 N N . PHE A 1 121 ? -3.851 -0.262 8.295 1.00 98.69 121 PHE A N 1
ATOM 933 C CA . PHE A 1 121 ? -2.790 0.258 7.443 1.00 98.69 121 PHE A CA 1
ATOM 934 C C . PHE A 1 121 ? -2.644 -0.576 6.170 1.00 98.69 121 PHE A C 1
ATOM 936 O O . PHE A 1 121 ? -2.643 -1.809 6.228 1.00 98.69 121 PHE A O 1
ATOM 943 N N . VAL A 1 122 ? -2.457 0.095 5.036 1.00 98.62 122 VAL A N 1
ATOM 944 C CA . VAL A 1 122 ? -2.177 -0.539 3.746 1.00 98.62 122 VAL A CA 1
ATOM 945 C C . VAL A 1 122 ? -1.054 0.206 3.039 1.00 98.62 122 VAL A C 1
ATOM 947 O O . VAL A 1 122 ? -1.184 1.394 2.769 1.00 98.62 122 VAL A O 1
ATOM 950 N N . HIS A 1 123 ? 0.019 -0.495 2.690 1.00 98.75 123 HIS A N 1
ATOM 951 C CA . HIS A 1 123 ? 1.064 -0.001 1.801 1.00 98.75 123 HIS A CA 1
ATOM 952 C C . HIS A 1 123 ? 0.898 -0.634 0.413 1.00 98.75 123 HIS A C 1
ATOM 954 O O . HIS A 1 123 ? 0.895 -1.856 0.280 1.00 98.75 123 HIS A O 1
ATOM 960 N N . ILE A 1 124 ? 0.699 0.196 -0.607 1.00 98.19 124 ILE A N 1
ATOM 961 C CA . ILE A 1 124 ? 0.550 -0.186 -2.011 1.00 98.19 124 ILE A CA 1
ATOM 962 C C . ILE A 1 124 ? 1.836 0.231 -2.727 1.00 98.19 124 ILE A C 1
ATOM 964 O O . ILE A 1 124 ? 2.080 1.422 -2.893 1.00 98.19 124 ILE A O 1
ATOM 968 N N . ASP A 1 125 ? 2.639 -0.753 -3.122 1.00 94.12 125 ASP A N 1
ATOM 969 C CA . ASP A 1 125 ? 3.937 -0.604 -3.794 1.00 94.12 125 ASP A CA 1
ATOM 970 C C . ASP A 1 125 ? 3.992 -1.580 -4.981 1.00 94.12 125 ASP A C 1
ATOM 972 O O . ASP A 1 125 ? 4.813 -2.491 -5.065 1.00 94.12 125 ASP A O 1
ATOM 976 N N . CYS A 1 126 ? 2.993 -1.477 -5.862 1.00 86.38 126 CYS A N 1
ATOM 977 C CA . CYS A 1 126 ? 2.773 -2.458 -6.931 1.00 86.38 126 CYS A CA 1
ATOM 978 C C . CYS A 1 126 ? 2.893 -1.870 -8.341 1.00 86.38 126 CYS A C 1
ATOM 980 O O . CYS A 1 126 ? 2.611 -2.582 -9.311 1.00 86.38 126 CYS A O 1
ATOM 982 N N . ASP A 1 127 ? 3.308 -0.599 -8.434 1.00 84.06 127 ASP A N 1
ATOM 983 C CA . ASP A 1 127 ? 3.625 0.222 -9.615 1.00 84.06 127 ASP A CA 1
ATOM 984 C C . ASP A 1 127 ? 2.473 0.442 -10.627 1.00 84.06 127 ASP A C 1
ATOM 986 O O . ASP A 1 127 ? 2.334 1.502 -11.243 1.00 84.06 127 ASP A O 1
ATOM 990 N N . LEU A 1 128 ? 1.647 -0.574 -10.872 1.00 87.56 128 LEU A N 1
ATOM 991 C CA . LEU A 1 128 ? 0.733 -0.667 -12.002 1.00 87.56 128 LEU A CA 1
ATOM 992 C C . LEU A 1 128 ? -0.715 -0.384 -11.608 1.00 87.56 128 LEU A C 1
ATOM 994 O O . LEU A 1 128 ? -1.237 -0.939 -10.644 1.00 87.56 128 LEU A O 1
ATOM 998 N N . TYR A 1 129 ? -1.421 0.349 -12.477 1.00 92.50 129 TYR A N 1
ATOM 999 C CA . TYR A 1 129 ? -2.863 0.588 -12.361 1.00 92.50 129 TYR A CA 1
ATOM 1000 C C . TYR A 1 129 ? -3.669 -0.695 -12.154 1.00 92.50 129 TYR A C 1
ATOM 1002 O O . TYR A 1 129 ? -4.512 -0.744 -11.266 1.00 92.50 129 TYR A O 1
ATOM 1010 N N . VAL A 1 130 ? -3.413 -1.734 -12.959 1.00 91.69 130 VAL A N 1
ATOM 1011 C CA . VAL A 1 130 ? -4.169 -2.996 -12.895 1.00 91.69 130 VAL A CA 1
ATOM 1012 C C . VAL A 1 130 ? -4.004 -3.690 -11.544 1.00 91.69 130 VAL A C 1
ATOM 1014 O O . VAL A 1 130 ? -4.981 -4.193 -10.996 1.00 91.69 130 VAL A O 1
ATOM 1017 N N . SER A 1 131 ? -2.796 -3.645 -10.981 1.00 92.56 131 SER A N 1
ATOM 1018 C CA . SER A 1 131 ? -2.467 -4.214 -9.677 1.00 92.56 131 SER A CA 1
ATOM 1019 C C . SER A 1 131 ? -3.164 -3.441 -8.558 1.00 92.56 131 SER A C 1
ATOM 1021 O O . SER A 1 131 ? -3.909 -4.029 -7.774 1.00 92.56 131 SER A O 1
ATOM 1023 N N . THR A 1 132 ? -3.014 -2.110 -8.534 1.00 96.44 132 THR A N 1
ATOM 1024 C CA . THR A 1 132 ? -3.675 -1.247 -7.544 1.00 96.44 132 THR A CA 1
ATOM 1025 C C . THR A 1 132 ? -5.192 -1.375 -7.616 1.00 96.44 132 THR A C 1
ATOM 1027 O O . THR A 1 132 ? -5.855 -1.522 -6.591 1.00 96.44 132 THR A O 1
ATOM 1030 N N . LYS A 1 133 ? -5.760 -1.355 -8.826 1.00 96.56 133 LYS A N 1
ATOM 1031 C CA . LYS A 1 133 ? -7.200 -1.496 -9.034 1.00 96.56 133 LYS A CA 1
ATOM 1032 C C . LYS A 1 133 ? -7.706 -2.841 -8.526 1.00 96.56 133 LYS A C 1
ATOM 1034 O O . LYS A 1 133 ? -8.715 -2.866 -7.833 1.00 96.56 133 LYS A O 1
ATOM 1039 N N . GLN A 1 134 ? -7.004 -3.936 -8.814 1.00 95.94 134 GLN A N 1
ATOM 1040 C CA . GLN A 1 134 ? -7.395 -5.260 -8.332 1.00 95.94 134 GLN A CA 1
ATOM 1041 C C . GLN A 1 134 ? -7.414 -5.326 -6.797 1.00 95.94 134 GLN A C 1
ATOM 1043 O O . GLN A 1 134 ? -8.360 -5.867 -6.231 1.00 95.94 134 GLN A O 1
ATOM 1048 N N . ILE A 1 135 ? -6.426 -4.732 -6.117 1.00 97.00 135 ILE A N 1
ATOM 1049 C CA . ILE A 1 135 ? -6.409 -4.643 -4.646 1.00 97.00 135 ILE A CA 1
ATOM 1050 C C . ILE A 1 135 ? -7.632 -3.869 -4.136 1.00 97.00 135 ILE A C 1
ATOM 1052 O O . ILE A 1 135 ? -8.330 -4.341 -3.238 1.00 97.00 135 ILE A O 1
ATOM 1056 N N . LEU A 1 136 ? -7.910 -2.696 -4.715 1.00 97.69 136 LEU A N 1
ATOM 1057 C CA . LEU A 1 136 ? -9.028 -1.838 -4.308 1.00 97.69 136 LEU A CA 1
ATOM 1058 C C . LEU A 1 136 ? -10.397 -2.476 -4.592 1.00 97.69 136 LEU A C 1
ATOM 1060 O O . LEU A 1 136 ? -11.303 -2.340 -3.773 1.00 97.69 136 LEU A O 1
ATOM 1064 N N . ASP A 1 137 ? -10.545 -3.203 -5.702 1.00 97.12 137 ASP A N 1
ATOM 1065 C CA . ASP A 1 137 ? -11.778 -3.917 -6.052 1.00 97.12 137 ASP A CA 1
ATOM 1066 C C . ASP A 1 137 ? -12.015 -5.123 -5.122 1.00 97.12 137 ASP A C 1
ATOM 1068 O O . ASP A 1 137 ? -13.141 -5.351 -4.684 1.00 97.12 137 ASP A O 1
ATOM 1072 N N . LEU A 1 138 ? -10.967 -5.888 -4.788 1.00 96.88 138 LEU A N 1
ATOM 1073 C CA . LEU A 1 138 ? -11.080 -7.081 -3.936 1.00 96.88 138 LEU A CA 1
ATOM 1074 C C . LEU A 1 138 ? -11.244 -6.745 -2.451 1.00 96.88 138 LEU A C 1
ATOM 1076 O O . LEU A 1 138 ? -11.989 -7.418 -1.741 1.00 96.88 138 LEU A O 1
ATOM 1080 N N . ALA A 1 139 ? -10.525 -5.732 -1.965 1.00 96.12 139 ALA A N 1
ATOM 1081 C CA . ALA A 1 139 ? -10.435 -5.426 -0.540 1.00 96.12 139 ALA A CA 1
ATOM 1082 C C . ALA A 1 139 ? -11.093 -4.097 -0.143 1.00 96.12 139 ALA A C 1
ATOM 1084 O O . ALA A 1 139 ? -11.027 -3.708 1.025 1.00 96.12 139 ALA A O 1
ATOM 1085 N N . GLY A 1 140 ? -11.767 -3.414 -1.074 1.00 95.75 140 GLY A N 1
ATOM 1086 C CA . GLY A 1 140 ? -12.420 -2.124 -0.839 1.00 95.75 140 GLY A CA 1
ATOM 1087 C C . GLY A 1 140 ? -13.381 -2.121 0.351 1.00 95.75 140 GLY A C 1
ATOM 1088 O O . GLY A 1 140 ? -13.426 -1.154 1.110 1.00 95.75 140 GLY A O 1
ATOM 1089 N N . ASP A 1 141 ? -14.075 -3.234 0.596 1.00 95.25 141 ASP A N 1
ATOM 1090 C CA . ASP A 1 141 ? -14.981 -3.383 1.739 1.00 95.25 141 ASP A CA 1
ATOM 1091 C C . ASP A 1 141 ? -14.269 -3.405 3.096 1.00 95.25 141 ASP A C 1
ATOM 1093 O O . ASP A 1 141 ? -14.904 -3.139 4.122 1.00 95.25 141 ASP A O 1
ATOM 1097 N N . ARG A 1 142 ? -12.969 -3.713 3.134 1.00 97.12 142 ARG A N 1
ATOM 1098 C CA . ARG A 1 142 ? -12.139 -3.678 4.349 1.00 97.12 142 ARG A CA 1
ATOM 1099 C C . ARG A 1 142 ? -11.522 -2.303 4.606 1.00 97.12 142 ARG A C 1
ATOM 1101 O O . ARG A 1 142 ? -11.101 -2.043 5.732 1.00 97.12 142 ARG A O 1
ATOM 1108 N N . LEU A 1 143 ? -11.513 -1.419 3.606 1.00 96.62 143 LEU A N 1
ATOM 1109 C CA . LEU A 1 143 ? -11.075 -0.030 3.729 1.00 96.62 143 LEU A CA 1
ATOM 1110 C C . LEU A 1 143 ? -12.197 0.803 4.367 1.00 96.62 143 LEU A C 1
ATOM 1112 O O . LEU A 1 143 ? -13.199 1.140 3.730 1.00 96.62 143 LEU A O 1
ATOM 1116 N N . LYS A 1 144 ? -12.057 1.103 5.659 1.00 96.06 144 LYS A N 1
ATOM 1117 C CA . LYS A 1 144 ? -13.049 1.854 6.442 1.00 96.06 144 LYS A CA 1
ATOM 1118 C C . LYS A 1 144 ? -12.578 3.288 6.677 1.00 96.06 144 LYS A C 1
ATOM 1120 O O . LYS A 1 144 ? -11.420 3.622 6.434 1.00 96.06 144 LYS A O 1
ATOM 1125 N N . ALA A 1 145 ? -13.482 4.147 7.147 1.00 96.88 145 ALA A N 1
ATOM 1126 C CA . ALA A 1 145 ? -13.080 5.455 7.648 1.00 96.88 145 ALA A CA 1
ATOM 1127 C C . ALA A 1 145 ? -11.980 5.293 8.705 1.00 96.88 145 ALA A C 1
ATOM 1129 O O . ALA A 1 145 ? -12.062 4.403 9.546 1.00 96.88 145 ALA A O 1
ATOM 1130 N N . GLY A 1 146 ? -10.947 6.124 8.599 1.00 97.12 146 GLY A N 1
ATOM 1131 C CA . GLY A 1 146 ? -9.726 6.090 9.396 1.00 97.12 146 GLY A CA 1
ATOM 1132 C C . GLY A 1 146 ? -8.631 5.147 8.880 1.00 97.12 146 GLY A C 1
ATOM 1133 O O . GLY A 1 146 ? -7.519 5.212 9.402 1.00 97.12 146 GLY A O 1
ATOM 1134 N N . THR A 1 147 ? -8.876 4.325 7.843 1.00 98.19 147 THR A N 1
ATOM 1135 C CA . THR A 1 147 ? -7.816 3.485 7.253 1.00 98.19 147 THR A CA 1
ATOM 1136 C C . THR A 1 147 ? -6.723 4.373 6.666 1.00 98.19 147 THR A C 1
ATOM 1138 O O . THR A 1 147 ? -7.011 5.294 5.894 1.00 98.19 147 THR A O 1
ATOM 1141 N N . ILE A 1 148 ? -5.471 4.081 7.017 1.00 98.56 148 ILE A N 1
ATOM 1142 C CA . ILE A 1 148 ? -4.301 4.748 6.451 1.00 98.56 148 ILE A CA 1
ATOM 1143 C C . ILE A 1 148 ? -3.817 3.948 5.245 1.00 98.56 148 ILE A C 1
ATOM 1145 O O . ILE A 1 148 ? -3.538 2.756 5.359 1.00 98.56 148 ILE A O 1
ATOM 1149 N N . ILE A 1 149 ? -3.722 4.603 4.090 1.00 98.62 149 ILE A N 1
ATOM 1150 C CA . ILE A 1 149 ? -3.213 4.000 2.856 1.00 98.62 149 ILE A CA 1
ATOM 1151 C C . ILE A 1 149 ? -1.984 4.788 2.418 1.00 98.62 149 ILE A C 1
ATOM 1153 O O . ILE A 1 149 ? -2.029 6.013 2.330 1.00 98.62 149 ILE A O 1
ATOM 1157 N N . VAL A 1 150 ? -0.890 4.094 2.138 1.00 98.62 150 VAL A N 1
ATOM 1158 C CA . VAL A 1 150 ? 0.319 4.662 1.549 1.00 98.62 150 VAL A CA 1
ATOM 1159 C C . VAL A 1 150 ? 0.475 4.098 0.147 1.00 98.62 150 VAL A C 1
ATOM 1161 O O . VAL A 1 150 ? 0.438 2.887 -0.025 1.00 98.62 150 VAL A O 1
ATOM 1164 N N . PHE A 1 151 ? 0.654 4.972 -0.833 1.00 98.25 151 PHE A N 1
ATOM 1165 C CA . PHE A 1 151 ? 0.989 4.632 -2.215 1.00 98.25 151 PHE A CA 1
ATOM 1166 C C . PHE A 1 151 ? 2.466 4.956 -2.438 1.00 98.25 151 PHE A C 1
ATOM 1168 O O . PHE A 1 151 ? 2.852 6.091 -2.138 1.00 98.25 151 PHE A O 1
ATOM 1175 N N . ASP A 1 152 ? 3.286 4.013 -2.912 1.00 95.00 152 ASP A N 1
ATOM 1176 C CA . ASP A 1 152 ? 4.718 4.261 -3.141 1.00 95.00 152 ASP A CA 1
ATOM 1177 C C . ASP A 1 152 ? 4.961 5.052 -4.433 1.00 95.00 152 ASP A C 1
ATOM 1179 O O . ASP A 1 152 ? 5.827 5.923 -4.441 1.00 95.00 152 ASP A O 1
ATOM 1183 N N . GLU A 1 153 ? 4.141 4.849 -5.474 1.00 91.00 153 GLU A N 1
ATOM 1184 C CA . GLU A 1 153 ? 4.324 5.430 -6.812 1.00 91.00 153 GLU A CA 1
ATOM 1185 C C . GLU A 1 153 ? 3.120 6.279 -7.244 1.00 91.00 153 GLU A C 1
ATOM 1187 O O . GLU A 1 153 ? 2.484 6.063 -8.284 1.00 91.00 153 GLU A O 1
ATOM 1192 N N . TYR A 1 154 ? 2.823 7.316 -6.462 1.00 94.12 154 TYR A N 1
ATOM 1193 C CA . TYR A 1 154 ? 1.595 8.092 -6.619 1.00 94.12 154 TYR A CA 1
ATOM 1194 C C . TYR A 1 154 ? 1.713 9.303 -7.554 1.00 94.12 154 TYR A C 1
ATOM 1196 O O . TYR A 1 154 ? 0.742 9.633 -8.231 1.00 94.12 154 TYR A O 1
ATOM 1204 N N . PHE A 1 155 ? 2.850 10.013 -7.583 1.00 93.25 155 PHE A N 1
ATOM 1205 C CA . PHE A 1 155 ? 2.982 11.280 -8.327 1.00 93.25 155 PHE A CA 1
ATOM 1206 C C . PHE A 1 155 ? 4.423 11.618 -8.746 1.00 93.25 155 PHE A C 1
ATOM 1208 O O . PHE A 1 155 ? 5.369 10.975 -8.324 1.00 93.25 155 PHE A O 1
ATOM 1215 N N . ASN A 1 156 ? 4.612 12.697 -9.521 1.00 89.69 156 ASN A N 1
ATOM 1216 C CA . ASN A 1 156 ? 5.929 13.304 -9.808 1.00 89.69 156 ASN A CA 1
ATOM 1217 C C . ASN A 1 156 ? 6.880 12.483 -10.717 1.00 89.69 156 ASN A C 1
ATOM 1219 O O . ASN A 1 156 ? 8.097 12.664 -10.677 1.00 89.69 156 ASN A O 1
ATOM 1223 N N . TYR A 1 157 ? 6.329 11.650 -11.609 1.00 88.31 157 TYR A N 1
ATOM 1224 C CA . TYR A 1 157 ? 7.056 10.989 -12.707 1.00 88.31 157 TYR A CA 1
ATOM 1225 C C . TYR A 1 157 ? 6.208 10.931 -13.994 1.00 88.31 157 TYR A C 1
ATOM 1227 O O . TYR A 1 157 ? 4.987 10.890 -13.906 1.00 88.31 157 TYR A O 1
ATOM 1235 N N . PRO A 1 158 ? 6.778 10.926 -15.213 1.00 90.81 158 PRO A N 1
ATOM 1236 C CA . PRO A 1 158 ? 5.978 10.955 -16.444 1.00 90.81 158 PRO A CA 1
ATOM 1237 C C . PRO A 1 158 ? 4.928 9.835 -16.505 1.00 90.81 158 PRO A C 1
ATOM 1239 O O . PRO A 1 158 ? 5.276 8.667 -16.399 1.00 90.81 158 PRO A O 1
ATOM 1242 N N . GLY A 1 159 ? 3.654 10.189 -16.696 1.00 90.62 159 GLY A N 1
ATOM 1243 C CA . GLY A 1 159 ? 2.555 9.219 -16.778 1.00 90.62 159 GLY A CA 1
ATOM 1244 C C . GLY A 1 159 ? 1.959 8.771 -15.438 1.00 90.62 159 GLY A C 1
ATOM 1245 O O . GLY A 1 159 ? 1.051 7.947 -15.460 1.00 90.62 159 GLY A O 1
ATOM 1246 N N . TRP A 1 160 ? 2.397 9.327 -14.300 1.00 92.94 160 TRP A N 1
ATOM 1247 C CA . TRP A 1 160 ? 1.905 8.984 -12.953 1.00 92.94 160 TRP A CA 1
ATOM 1248 C C . TRP A 1 160 ? 0.374 8.948 -12.824 1.00 92.94 160 TRP A C 1
ATOM 1250 O O . TRP A 1 160 ? -0.187 8.065 -12.177 1.00 92.94 160 TRP A O 1
ATOM 1260 N N . GLU A 1 161 ? -0.318 9.846 -13.527 1.00 95.50 161 GLU A N 1
ATOM 1261 C CA . GLU A 1 161 ? -1.781 9.933 -13.543 1.00 95.50 161 GLU A CA 1
ATOM 1262 C C . GLU A 1 161 ? -2.477 8.689 -14.105 1.00 95.50 161 GLU A C 1
ATOM 1264 O O . GLU A 1 161 ? -3.690 8.589 -13.977 1.00 95.50 161 GLU A O 1
ATOM 1269 N N . GLN A 1 162 ? -1.752 7.766 -14.746 1.00 94.12 162 GLN A N 1
ATOM 1270 C CA . GLN A 1 162 ? -2.292 6.548 -15.357 1.00 94.12 162 GLN A CA 1
ATOM 1271 C C . GLN A 1 162 ? -2.105 5.293 -14.499 1.00 94.12 162 GLN A C 1
ATOM 1273 O O . GLN A 1 162 ? -2.546 4.227 -14.918 1.00 94.12 162 GLN A O 1
ATOM 1278 N N . HIS A 1 163 ? -1.463 5.405 -13.332 1.00 93.62 163 HIS A N 1
ATOM 1279 C CA . HIS A 1 163 ? -1.086 4.276 -12.476 1.00 93.62 163 HIS A CA 1
ATOM 1280 C C . HIS A 1 163 ? -1.894 4.260 -11.168 1.00 93.62 163 HIS A C 1
ATOM 1282 O O . HIS A 1 163 ? -3.129 4.298 -11.204 1.00 93.62 163 HIS A O 1
ATOM 1288 N N . GLU A 1 164 ? -1.223 4.205 -10.015 1.00 96.12 164 GLU A N 1
ATOM 1289 C CA . GLU A 1 164 ? -1.851 4.099 -8.694 1.00 96.12 164 GLU A CA 1
ATOM 1290 C C . GLU A 1 164 ? -2.822 5.257 -8.429 1.00 96.12 164 GLU A C 1
ATOM 1292 O O . GLU A 1 164 ? -3.930 5.046 -7.927 1.00 96.12 164 GLU A O 1
ATOM 1297 N N . TYR A 1 165 ? -2.456 6.471 -8.868 1.00 97.38 165 TYR A N 1
ATOM 1298 C CA . TYR A 1 165 ? -3.324 7.646 -8.805 1.00 97.38 165 TYR A CA 1
ATOM 1299 C C . TYR A 1 165 ? -4.681 7.383 -9.457 1.00 97.38 165 TYR A C 1
ATOM 1301 O O . TYR A 1 165 ? -5.721 7.598 -8.833 1.00 97.38 165 TYR A O 1
ATOM 1309 N N . ARG A 1 166 ? -4.684 6.883 -10.698 1.00 97.62 166 ARG A N 1
ATOM 1310 C CA . ARG A 1 166 ? -5.916 6.617 -11.443 1.00 97.62 166 ARG A CA 1
ATOM 1311 C C . ARG A 1 166 ? -6.791 5.601 -10.729 1.00 97.62 166 ARG A C 1
ATOM 1313 O O . ARG A 1 166 ? -7.978 5.856 -10.541 1.00 97.62 166 ARG A O 1
ATOM 1320 N N . ALA A 1 167 ? -6.202 4.476 -10.324 1.00 97.94 167 ALA A N 1
ATOM 1321 C CA . ALA A 1 167 ? -6.920 3.407 -9.638 1.00 97.94 167 ALA A CA 1
ATOM 1322 C C . ALA A 1 167 ? -7.582 3.930 -8.357 1.00 97.94 167 ALA A C 1
ATOM 1324 O O . ALA A 1 167 ? -8.766 3.689 -8.121 1.00 97.94 167 ALA A O 1
ATOM 1325 N N . PHE A 1 168 ? -6.853 4.728 -7.572 1.00 98.06 168 PHE A N 1
ATOM 1326 C CA . PHE A 1 168 ? -7.400 5.343 -6.370 1.00 98.06 168 PHE A CA 1
ATOM 1327 C C . PHE A 1 168 ? -8.502 6.366 -6.675 1.00 98.06 168 PHE A C 1
ATOM 1329 O O . PHE A 1 168 ? -9.541 6.364 -6.017 1.00 98.06 168 PHE A O 1
ATOM 1336 N N . LYS A 1 169 ? -8.333 7.230 -7.685 1.00 98.06 169 LYS A N 1
ATOM 1337 C CA . LYS A 1 169 ? -9.368 8.205 -8.070 1.00 98.06 169 LYS A CA 1
ATOM 1338 C C . LYS A 1 169 ? -10.654 7.535 -8.548 1.00 98.06 169 LYS A C 1
ATOM 1340 O O . LYS A 1 169 ? -11.730 7.997 -8.172 1.00 98.06 169 LYS A O 1
ATOM 1345 N N . GLU A 1 170 ? -10.552 6.457 -9.320 1.00 98.25 170 GLU A N 1
ATOM 1346 C CA . GLU A 1 170 ? -11.704 5.655 -9.743 1.00 98.25 170 GLU A CA 1
ATOM 1347 C C . GLU A 1 170 ? -12.391 4.987 -8.543 1.00 98.25 170 GLU A C 1
ATOM 1349 O O . GLU A 1 170 ? -13.611 5.079 -8.412 1.00 98.25 170 GLU A O 1
ATOM 1354 N N . PHE A 1 171 ? -11.625 4.398 -7.617 1.00 97.75 171 PHE A N 1
ATOM 1355 C CA . PHE A 1 171 ? -12.164 3.827 -6.378 1.00 97.75 171 PHE A CA 1
ATOM 1356 C C . PHE A 1 171 ? -12.932 4.862 -5.544 1.00 97.75 171 PHE A C 1
ATOM 1358 O O . PHE A 1 171 ? -14.045 4.596 -5.085 1.00 97.75 171 PHE A O 1
ATOM 1365 N N . ILE A 1 172 ? -12.380 6.067 -5.380 1.00 97.88 172 ILE A N 1
ATOM 1366 C CA . ILE A 1 172 ? -13.056 7.156 -4.666 1.00 97.88 172 ILE A CA 1
ATOM 1367 C C . ILE A 1 172 ? -14.342 7.583 -5.385 1.00 97.88 172 ILE A C 1
ATOM 1369 O O . ILE A 1 172 ? -15.362 7.780 -4.729 1.00 97.88 172 ILE A O 1
ATOM 1373 N N . ALA A 1 173 ? -14.323 7.683 -6.717 1.00 96.94 173 ALA A N 1
ATOM 1374 C CA . ALA A 1 173 ? -15.504 8.050 -7.497 1.00 96.94 173 ALA A CA 1
ATOM 1375 C C . ALA A 1 173 ? -16.635 7.013 -7.379 1.00 96.94 173 ALA A C 1
ATOM 1377 O O . ALA A 1 173 ? -17.799 7.389 -7.283 1.00 96.94 173 ALA A O 1
ATOM 1378 N N . VAL A 1 174 ? -16.299 5.719 -7.350 1.00 96.19 174 VAL A N 1
ATOM 1379 C CA . VAL A 1 174 ? -17.282 4.629 -7.220 1.00 96.19 174 VAL A CA 1
ATOM 1380 C C . VAL A 1 174 ? -17.846 4.533 -5.802 1.00 96.19 174 VAL A C 1
ATOM 1382 O O . VAL A 1 174 ? -19.039 4.310 -5.624 1.00 96.19 174 VAL A O 1
ATOM 1385 N N . THR A 1 175 ? -17.005 4.696 -4.781 1.00 95.62 175 THR A N 1
ATOM 1386 C CA . THR A 1 175 ? -17.406 4.504 -3.373 1.00 95.62 175 THR A CA 1
ATOM 1387 C C . THR A 1 175 ? -17.949 5.766 -2.701 1.00 95.62 175 THR A C 1
ATOM 1389 O O . THR A 1 175 ? -18.439 5.708 -1.569 1.00 95.62 175 THR A O 1
ATOM 1392 N N . ASN A 1 176 ? -17.825 6.909 -3.381 1.00 95.25 176 ASN A N 1
ATOM 1393 C CA . ASN A 1 176 ? -18.112 8.249 -2.877 1.00 95.25 176 ASN A CA 1
ATOM 1394 C C . ASN A 1 176 ? -17.421 8.565 -1.538 1.00 95.25 176 ASN A C 1
ATOM 1396 O O . ASN A 1 176 ? -17.933 9.338 -0.731 1.00 95.25 176 ASN A O 1
ATOM 1400 N N . ARG A 1 177 ? -16.278 7.933 -1.247 1.00 94.94 177 ARG A N 1
ATOM 1401 C CA . ARG A 1 177 ? -15.556 8.132 0.016 1.00 94.94 177 ARG A CA 1
ATOM 1402 C C . ARG A 1 177 ? -14.810 9.456 0.028 1.00 94.94 177 ARG A C 1
ATOM 1404 O O . ARG A 1 177 ? -14.137 9.823 -0.931 1.00 94.94 177 ARG A O 1
ATOM 1411 N N . SER A 1 178 ? -14.886 10.155 1.151 1.00 96.69 178 SER A N 1
ATOM 1412 C CA . SER A 1 178 ? -13.970 11.256 1.434 1.00 96.69 178 SER A CA 1
ATOM 1413 C C . SER A 1 178 ? -12.576 10.709 1.756 1.00 96.69 178 SER A C 1
ATOM 1415 O O . SER A 1 178 ? -12.415 9.543 2.115 1.00 96.69 178 SER A O 1
ATOM 1417 N N . TYR A 1 179 ? -11.545 11.533 1.594 1.00 97.31 179 TYR A N 1
ATOM 1418 C CA . TYR A 1 179 ? -10.181 11.192 1.988 1.00 97.31 179 TYR A CA 1
ATOM 1419 C C . TYR A 1 179 ? -9.363 12.463 2.214 1.00 97.31 179 TYR A C 1
ATOM 1421 O O . TYR A 1 179 ? -9.696 13.537 1.710 1.00 97.31 179 TYR A O 1
ATOM 1429 N N . GLU A 1 180 ? -8.275 12.325 2.958 1.00 97.06 180 GLU A N 1
ATOM 1430 C CA . GLU A 1 180 ? -7.339 13.395 3.271 1.00 97.06 180 GLU A CA 1
ATOM 1431 C C . GLU A 1 180 ? -5.920 12.963 2.899 1.00 97.06 180 GLU A C 1
ATOM 1433 O O . GLU A 1 180 ? -5.497 11.866 3.257 1.00 97.06 180 GLU A O 1
ATOM 1438 N N . TYR A 1 181 ? -5.162 13.826 2.222 1.00 97.81 181 TYR A N 1
ATOM 1439 C CA . TYR A 1 181 ? -3.713 13.658 2.122 1.00 97.81 181 TYR A CA 1
ATOM 1440 C C . TYR A 1 181 ? -3.073 14.084 3.442 1.00 97.81 181 TYR A C 1
ATOM 1442 O O . TYR A 1 181 ? -3.221 15.232 3.851 1.00 97.81 181 TYR A O 1
ATOM 1450 N N . ILE A 1 182 ? -2.353 13.178 4.097 1.00 97.81 182 ILE A N 1
ATOM 1451 C CA . ILE A 1 182 ? -1.765 13.434 5.422 1.00 97.81 182 ILE A CA 1
ATOM 1452 C C . ILE A 1 182 ? -0.243 13.571 5.363 1.00 97.81 182 ILE A C 1
ATOM 1454 O O . ILE A 1 182 ? 0.346 14.271 6.183 1.00 97.81 182 ILE A O 1
ATOM 1458 N N . GLY A 1 183 ? 0.399 12.961 4.364 1.00 97.62 183 GLY A N 1
ATOM 1459 C CA . GLY A 1 183 ? 1.838 13.072 4.168 1.00 97.62 183 GLY A CA 1
ATOM 1460 C C . GLY A 1 183 ? 2.266 12.788 2.734 1.00 97.62 183 GLY A C 1
ATOM 1461 O O . GLY A 1 183 ? 1.557 12.111 1.991 1.00 97.62 183 GLY A O 1
ATOM 1462 N N . CYS A 1 184 ? 3.425 13.307 2.337 1.00 96.94 184 CYS A N 1
ATOM 1463 C CA . CYS A 1 184 ? 4.044 12.977 1.058 1.00 96.94 184 CYS A CA 1
ATOM 1464 C C . CYS A 1 184 ? 5.573 12.937 1.146 1.00 96.94 184 CYS A C 1
ATOM 1466 O O . CYS A 1 184 ? 6.196 13.745 1.838 1.00 96.94 184 CYS A O 1
ATOM 1468 N N . ALA A 1 185 ? 6.173 12.019 0.390 1.00 96.12 185 ALA A N 1
ATOM 1469 C CA . ALA A 1 185 ? 7.608 11.912 0.177 1.00 96.12 185 ALA A CA 1
ATOM 1470 C C . ALA A 1 185 ? 7.924 12.279 -1.285 1.00 96.12 185 ALA A C 1
ATOM 1472 O O . ALA A 1 185 ? 8.078 11.403 -2.134 1.00 96.12 185 ALA A O 1
ATOM 1473 N N . PRO A 1 186 ? 8.009 13.576 -1.643 1.00 92.00 186 PRO A N 1
ATOM 1474 C CA . PRO A 1 186 ? 8.015 14.016 -3.044 1.00 92.00 186 PRO A CA 1
ATOM 1475 C C . PRO A 1 186 ? 9.222 13.550 -3.859 1.00 92.00 186 PRO A C 1
ATOM 1477 O O . PRO A 1 186 ? 9.154 13.493 -5.088 1.00 92.00 186 PRO A O 1
ATOM 1480 N N . ARG A 1 187 ? 10.325 13.207 -3.188 1.00 91.12 187 ARG A N 1
ATOM 1481 C CA . ARG A 1 187 ? 11.532 12.659 -3.817 1.00 91.12 187 ARG A CA 1
ATOM 1482 C C . ARG A 1 187 ? 11.517 11.137 -3.927 1.00 91.12 187 ARG A C 1
ATOM 1484 O O . ARG A 1 187 ? 12.445 10.583 -4.502 1.00 91.12 187 ARG A O 1
ATOM 1491 N N . HIS A 1 188 ? 10.479 10.486 -3.415 1.00 91.50 188 HIS A N 1
ATOM 1492 C CA . HIS A 1 188 ? 10.219 9.059 -3.582 1.00 91.50 188 HIS A CA 1
ATOM 1493 C C . HIS A 1 188 ? 8.846 8.780 -4.213 1.00 91.50 188 HIS A C 1
ATOM 1495 O O . HIS A 1 188 ? 8.500 7.627 -4.380 1.00 91.50 188 HIS A O 1
ATOM 1501 N N . PHE A 1 189 ? 8.092 9.824 -4.587 1.00 94.12 189 PHE A N 1
ATOM 1502 C CA . PHE A 1 189 ? 6.787 9.742 -5.267 1.00 94.12 189 PHE A CA 1
ATOM 1503 C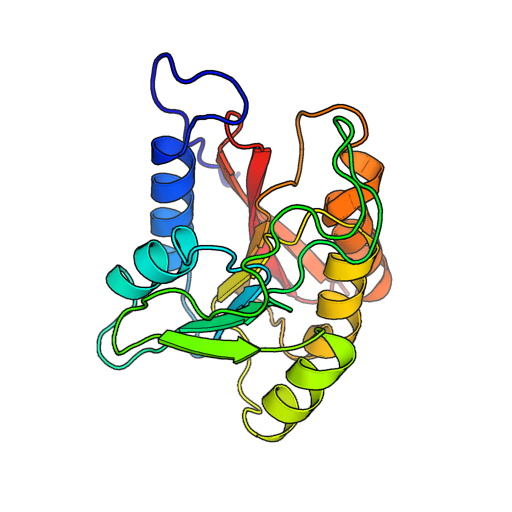 C . PHE A 1 189 ? 5.632 9.222 -4.408 1.00 94.12 189 PHE A C 1
ATOM 1505 O O . PHE A 1 189 ? 4.492 9.165 -4.872 1.00 94.12 189 PHE A O 1
ATOM 1512 N N . SER A 1 190 ? 5.907 8.955 -3.134 1.00 96.00 190 SER A N 1
ATOM 1513 C CA . SER A 1 190 ? 4.962 8.329 -2.227 1.00 96.00 190 SER A CA 1
ATOM 1514 C C . SER A 1 190 ? 4.020 9.334 -1.558 1.00 96.00 190 SER A C 1
ATOM 1516 O O . SER A 1 190 ? 4.399 10.471 -1.244 1.00 96.00 190 SER A O 1
ATOM 1518 N N . VAL A 1 191 ? 2.790 8.903 -1.285 1.00 97.81 191 VAL A N 1
ATOM 1519 C CA . VAL A 1 191 ? 1.762 9.689 -0.587 1.00 97.81 191 VAL A CA 1
ATOM 1520 C C . VAL A 1 191 ? 1.046 8.826 0.440 1.00 97.81 191 VAL A C 1
ATOM 1522 O O . VAL A 1 191 ? 0.668 7.696 0.152 1.00 97.81 191 VAL A O 1
ATOM 1525 N N . ALA A 1 192 ? 0.805 9.390 1.622 1.00 98.44 192 ALA A N 1
ATOM 1526 C CA . ALA A 1 192 ? -0.068 8.824 2.639 1.00 98.44 192 ALA A CA 1
ATOM 1527 C C . ALA A 1 192 ? -1.433 9.525 2.614 1.00 98.44 192 ALA A C 1
ATOM 1529 O O . ALA A 1 192 ? -1.517 10.760 2.636 1.00 98.44 192 ALA A O 1
ATOM 1530 N N . VAL A 1 193 ? -2.504 8.734 2.619 1.00 98.25 193 VAL A N 1
ATOM 1531 C CA . VAL A 1 193 ? -3.889 9.192 2.719 1.00 98.25 193 VAL A CA 1
ATOM 1532 C C . VAL A 1 193 ? -4.589 8.571 3.921 1.00 98.25 193 VAL A C 1
ATOM 1534 O O . VAL A 1 193 ? -4.352 7.418 4.275 1.00 98.25 193 VAL A O 1
ATOM 1537 N N . ARG A 1 194 ? -5.498 9.332 4.523 1.00 98.06 194 ARG A N 1
ATOM 1538 C CA . ARG A 1 194 ? -6.484 8.833 5.480 1.00 98.06 194 ARG A CA 1
ATOM 1539 C C . ARG A 1 194 ? -7.831 8.757 4.782 1.00 98.06 194 ARG A C 1
ATOM 1541 O O . ARG A 1 194 ? -8.312 9.766 4.265 1.00 98.06 194 ARG A O 1
ATOM 1548 N N . LEU A 1 195 ? -8.435 7.577 4.758 1.00 97.31 195 LEU A N 1
ATOM 1549 C CA . LEU A 1 195 ? -9.767 7.394 4.193 1.00 97.31 195 LEU A CA 1
ATOM 1550 C C . LEU A 1 195 ? -10.825 7.929 5.163 1.00 97.31 195 LEU A C 1
ATOM 1552 O O . LEU A 1 195 ? -10.721 7.738 6.371 1.00 97.31 195 LEU A O 1
ATOM 1556 N N . GLY A 1 196 ? -11.841 8.600 4.644 1.00 95.50 196 GLY A N 1
ATOM 1557 C CA . GLY A 1 196 ? -13.003 9.056 5.397 1.00 95.50 196 GLY A CA 1
ATOM 1558 C C . GLY A 1 196 ? -14.257 8.249 5.065 1.00 95.50 196 GLY A C 1
ATOM 1559 O O . GLY A 1 196 ? -14.229 7.253 4.331 1.00 95.50 196 GLY A O 1
ATOM 1560 N N . ASP A 1 197 ? -15.379 8.685 5.626 1.00 91.19 197 ASP A N 1
ATOM 1561 C CA . ASP A 1 197 ? -16.680 8.089 5.341 1.00 91.19 197 ASP A CA 1
ATOM 1562 C C . ASP A 1 197 ? -17.127 8.379 3.904 1.00 91.19 197 ASP A C 1
ATOM 1564 O O . ASP A 1 197 ? -16.661 9.331 3.262 1.00 91.19 1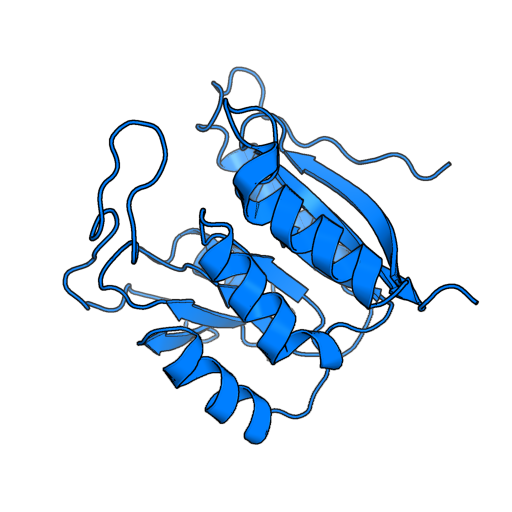97 ASP A O 1
ATOM 1568 N N . SER A 1 198 ? -18.037 7.542 3.397 1.00 80.88 198 SER A N 1
ATOM 1569 C CA . SER A 1 198 ? -18.798 7.852 2.186 1.00 80.88 198 SER A CA 1
ATOM 1570 C C . SER A 1 198 ? -19.561 9.154 2.411 1.00 80.88 198 SER A C 1
ATOM 1572 O O . SER A 1 198 ? -20.302 9.278 3.384 1.00 80.88 198 SER A O 1
ATOM 1574 N N . GLY A 1 199 ? -19.338 10.135 1.539 1.00 64.00 199 GLY A N 1
ATOM 1575 C CA . GLY A 1 199 ? -20.115 11.364 1.534 1.00 64.00 199 GLY A CA 1
ATOM 1576 C C . GLY A 1 199 ? -21.584 11.038 1.274 1.00 64.00 199 GLY A C 1
ATOM 1577 O O . GLY A 1 199 ? -21.890 10.210 0.411 1.00 64.00 199 GLY A O 1
ATOM 1578 N N . CYS A 1 200 ? -22.472 11.659 2.045 1.00 43.62 200 CYS A N 1
ATOM 1579 C CA . CYS A 1 200 ? -23.889 11.757 1.706 1.00 43.62 200 CYS A CA 1
ATOM 1580 C C . CYS A 1 200 ? -24.081 12.693 0.508 1.00 43.62 200 CYS A C 1
ATOM 1582 O O . CYS A 1 200 ? -23.337 13.700 0.433 1.00 43.62 200 CYS A O 1
#

Secondary structure (DSSP, 8-state):
-PPPEE---TTPPTT--HHHHHHHHHHHHHT--S--EEEEE--TTSHHHHHHHHHSPTT--EEEEE-SS--SS--GGG--TTTT--TTPPPP--TTEEEEES-HHHHHHHHHHH--SPEEEEEE---SHHHHHHHHHHHGGG--TT-EEEESS-SSSTTGGGTHHHHHHHHHHHHTEEEEEEEEETTTTEEEEEEEEEP-

Radius of gyration: 15.77 Å; chains: 1; bounding box: 44×40×40 Å

pLDDT: mean 91.83, std 10.75, range [43.62, 98.81]